Protein AF-A0A2V5TXE9-F1 (afdb_monomer_lite)

Foldseek 3Di:
DLLVCLLVLLVVLLVVLVVDLDLVVLLVSQLVSLVVSLVSLVVLLVVCVVPVWDADDVRLFIDGNQLSVQSNVLSVVSNVCSVVCSVVVVVCVVVVNDDSVRSSVCSNVSSVVSSVSNVCSRVVVSVLCVVVDPVSVVVVVVVVVVVVVVVVVVVVVQVLQLVQQPPDPPDDNVCSNPPVVSVVCVVVGDPVSD

Structure (mmCIF, N/CA/C/O backbone):
data_AF-A0A2V5TXE9-F1
#
_entry.id   AF-A0A2V5TXE9-F1
#
loop_
_atom_site.group_PDB
_atom_site.id
_atom_site.type_symbol
_atom_site.label_atom_id
_atom_site.label_alt_id
_atom_site.label_comp_id
_atom_site.label_asym_id
_atom_site.label_entity_id
_atom_site.label_seq_id
_atom_site.pdbx_PDB_ins_code
_atom_site.Cartn_x
_atom_site.Cartn_y
_atom_site.Cartn_z
_atom_site.occupancy
_atom_site.B_iso_or_equiv
_atom_site.auth_seq_id
_atom_site.auth_comp_id
_atom_site.auth_asym_id
_atom_site.auth_atom_id
_atom_site.pdbx_PDB_model_num
ATOM 1 N N . MET A 1 1 ? 6.451 -12.662 -16.859 1.00 67.69 1 MET A N 1
ATOM 2 C CA . MET A 1 1 ? 5.573 -13.420 -15.932 1.00 67.69 1 MET A CA 1
ATOM 3 C C . MET A 1 1 ? 5.648 -12.901 -14.500 1.00 67.69 1 MET A C 1
ATOM 5 O O . MET A 1 1 ? 4.602 -12.625 -13.939 1.00 67.69 1 MET A O 1
ATOM 9 N N . LEU A 1 2 ? 6.843 -12.658 -13.949 1.00 74.81 2 LEU A N 1
ATOM 10 C CA . LEU A 1 2 ? 7.051 -12.125 -12.588 1.00 74.81 2 LEU A CA 1
ATOM 11 C C . LEU A 1 2 ? 6.245 -10.860 -12.238 1.00 74.81 2 LEU A C 1
ATOM 13 O O . LEU A 1 2 ? 5.595 -10.823 -11.200 1.00 74.81 2 LEU A O 1
ATOM 17 N N . LEU A 1 3 ? 6.246 -9.853 -13.117 1.00 74.81 3 LEU A N 1
ATOM 18 C CA . LEU A 1 3 ? 5.513 -8.596 -12.892 1.00 74.81 3 LEU A CA 1
ATOM 19 C C . LEU A 1 3 ? 4.000 -8.809 -12.793 1.00 74.81 3 LEU A C 1
ATOM 21 O O . LEU A 1 3 ? 3.336 -8.232 -11.938 1.00 74.81 3 LEU A O 1
ATOM 25 N N . ILE A 1 4 ? 3.470 -9.703 -13.628 1.00 78.56 4 ILE A N 1
ATOM 26 C CA . ILE A 1 4 ? 2.053 -10.071 -13.614 1.00 78.56 4 ILE A CA 1
ATOM 27 C C . ILE A 1 4 ? 1.726 -10.806 -12.309 1.00 78.56 4 ILE A C 1
ATOM 29 O O . ILE A 1 4 ? 0.692 -10.541 -11.711 1.00 78.56 4 ILE A O 1
ATOM 33 N N . SER A 1 5 ? 2.619 -11.673 -11.821 1.00 79.06 5 SER A N 1
ATOM 34 C CA . SER A 1 5 ? 2.445 -12.362 -10.537 1.00 79.06 5 SER A CA 1
ATOM 35 C C . SER A 1 5 ? 2.437 -11.397 -9.347 1.00 79.06 5 SER A C 1
ATOM 37 O O . SER A 1 5 ? 1.592 -11.539 -8.469 1.00 79.06 5 SER A O 1
ATOM 39 N N . ILE A 1 6 ? 3.323 -10.394 -9.335 1.00 81.50 6 ILE A N 1
ATOM 40 C CA . ILE A 1 6 ? 3.369 -9.353 -8.291 1.00 81.50 6 ILE A CA 1
ATOM 41 C C . ILE A 1 6 ? 2.072 -8.538 -8.263 1.00 81.50 6 ILE A C 1
ATOM 43 O O . ILE A 1 6 ? 1.605 -8.178 -7.187 1.00 81.50 6 ILE A O 1
ATOM 47 N N . LEU A 1 7 ? 1.475 -8.280 -9.428 1.00 82.88 7 LEU A N 1
ATOM 48 C CA . LEU A 1 7 ? 0.230 -7.528 -9.539 1.00 82.88 7 LEU A CA 1
ATOM 49 C C . LEU A 1 7 ? -1.005 -8.388 -9.206 1.00 82.88 7 LEU A C 1
ATOM 51 O O . LEU A 1 7 ? -1.903 -7.960 -8.485 1.00 82.88 7 LEU A O 1
ATOM 55 N N . LEU A 1 8 ? -1.054 -9.626 -9.700 1.00 85.75 8 LEU A N 1
ATOM 56 C CA . LEU A 1 8 ? -2.184 -10.530 -9.481 1.00 85.75 8 LEU A CA 1
ATOM 57 C C . LEU A 1 8 ? -2.303 -10.977 -8.027 1.00 85.75 8 LEU A C 1
ATOM 59 O O . LEU A 1 8 ? -3.412 -11.224 -7.568 1.00 85.75 8 LEU A O 1
ATOM 63 N N . LEU A 1 9 ? -1.193 -11.084 -7.299 1.00 88.56 9 LEU A N 1
ATOM 64 C CA . LEU A 1 9 ? -1.191 -11.573 -5.925 1.00 88.56 9 LEU A CA 1
ATOM 65 C C . LEU A 1 9 ? -2.050 -10.716 -4.968 1.00 88.56 9 LEU A C 1
ATOM 67 O O . LEU A 1 9 ? -2.962 -11.275 -4.351 1.00 88.56 9 LEU A O 1
ATOM 71 N N . PRO A 1 10 ? -1.849 -9.390 -4.838 1.00 86.25 10 PRO A N 1
ATOM 72 C CA . PRO A 1 10 ? -2.688 -8.550 -3.984 1.00 86.25 10 PRO A CA 1
ATOM 73 C C . PRO A 1 10 ? -4.130 -8.437 -4.502 1.00 86.25 10 PRO A C 1
ATOM 75 O O . PRO A 1 10 ? -5.060 -8.417 -3.696 1.00 86.25 10 PRO A O 1
ATOM 78 N N . LEU A 1 11 ? -4.339 -8.459 -5.824 1.00 88.81 11 LEU A N 1
ATOM 79 C CA . LEU A 1 11 ? -5.678 -8.458 -6.423 1.00 88.81 11 LEU A CA 1
ATOM 80 C C . LEU A 1 11 ? -6.465 -9.723 -6.057 1.00 88.81 11 LEU A C 1
ATOM 82 O O . LEU A 1 11 ? -7.581 -9.643 -5.546 1.00 88.81 11 LEU A O 1
ATOM 86 N N . ALA A 1 12 ? -5.867 -10.895 -6.273 1.00 88.12 12 ALA A N 1
ATOM 87 C CA . ALA A 1 12 ? -6.464 -12.182 -5.943 1.00 88.12 12 ALA A CA 1
ATOM 88 C C . ALA A 1 12 ? -6.713 -12.298 -4.437 1.00 88.12 12 ALA A C 1
ATOM 90 O O . ALA A 1 12 ? -7.779 -12.742 -4.027 1.00 88.12 12 ALA A O 1
ATOM 91 N N . THR A 1 13 ? -5.774 -11.829 -3.612 1.00 86.00 13 THR A N 1
ATOM 92 C CA . THR A 1 13 ? -5.930 -11.799 -2.150 1.00 86.00 13 THR A CA 1
ATOM 93 C C . THR A 1 13 ? -7.132 -10.946 -1.742 1.00 86.00 13 THR A C 1
ATOM 95 O O . THR A 1 13 ? -7.962 -11.402 -0.960 1.00 86.00 13 THR A O 1
ATOM 98 N N . GLY A 1 14 ? -7.281 -9.744 -2.311 1.00 82.75 14 GLY A N 1
ATOM 99 C CA . GLY A 1 14 ? -8.434 -8.877 -2.058 1.00 82.75 14 GLY A CA 1
ATOM 100 C C . GLY A 1 14 ? -9.764 -9.524 -2.459 1.00 82.75 14 GLY A C 1
ATOM 101 O O . GLY A 1 14 ? -10.721 -9.488 -1.686 1.00 82.75 14 GLY A O 1
ATOM 102 N N . LEU A 1 15 ? -9.810 -10.184 -3.622 1.00 87.44 15 LEU A N 1
ATOM 103 C CA . LEU A 1 15 ? -11.006 -10.882 -4.112 1.00 87.44 15 LEU A CA 1
ATOM 104 C C . LEU A 1 15 ? -11.351 -12.117 -3.268 1.00 87.44 15 LEU A C 1
ATOM 106 O O . LEU A 1 15 ? -12.514 -12.325 -2.930 1.00 87.44 15 LEU A O 1
ATOM 110 N N . VAL A 1 16 ? -10.356 -12.910 -2.862 1.00 86.88 16 VAL A N 1
ATOM 111 C CA . VAL A 1 16 ? -10.557 -14.064 -1.971 1.00 86.88 16 VAL A CA 1
ATOM 112 C C . VAL A 1 16 ? -11.047 -13.605 -0.597 1.00 86.88 16 VAL A C 1
ATOM 114 O O . VAL A 1 16 ? -11.959 -14.212 -0.035 1.00 86.88 16 VAL A O 1
ATOM 117 N N . CYS A 1 17 ? -10.526 -12.492 -0.075 1.00 84.38 17 CYS A N 1
ATOM 118 C CA . CYS A 1 17 ? -11.007 -11.909 1.174 1.00 84.38 17 CYS A CA 1
ATOM 119 C C . CYS A 1 17 ? -12.493 -11.502 1.119 1.00 84.38 17 CYS A C 1
ATOM 121 O O . CYS A 1 17 ? -13.137 -11.509 2.166 1.00 84.38 17 CYS A O 1
ATOM 123 N N . LEU A 1 18 ? -13.075 -11.194 -0.052 1.00 83.38 18 LEU A N 1
ATOM 124 C CA . LEU A 1 18 ? -14.516 -10.895 -0.161 1.00 83.38 18 LEU A CA 1
ATOM 125 C C . LEU A 1 18 ? -15.384 -12.124 0.137 1.00 83.38 18 LEU A C 1
ATOM 127 O O . LEU A 1 18 ? -16.471 -11.988 0.700 1.00 83.38 18 LEU A O 1
ATOM 131 N N . LEU A 1 19 ? -14.894 -13.313 -0.221 1.00 82.56 19 LEU A N 1
ATOM 132 C CA . LEU A 1 19 ? -15.599 -14.588 -0.064 1.00 82.56 19 LEU A CA 1
ATOM 133 C C . LEU A 1 19 ? -15.436 -15.169 1.349 1.00 82.56 19 LEU A C 1
ATOM 135 O O . LEU A 1 19 ? -16.303 -15.894 1.837 1.00 82.56 19 LEU A O 1
ATOM 139 N N . VAL A 1 20 ? -14.334 -14.846 2.028 1.00 82.00 20 VAL A N 1
ATOM 140 C CA . VAL A 1 20 ? -14.001 -15.387 3.350 1.00 82.00 20 VAL A CA 1
ATOM 141 C C . VAL A 1 20 ? -14.574 -14.506 4.461 1.00 82.00 20 VAL A C 1
ATOM 143 O O . VAL A 1 20 ? -14.291 -13.316 4.547 1.00 82.00 20 VAL A O 1
ATOM 146 N N . ARG A 1 21 ? -15.354 -15.107 5.366 1.00 74.81 21 ARG A N 1
ATOM 147 C CA . ARG A 1 21 ? -16.001 -14.410 6.497 1.00 74.81 21 ARG A CA 1
ATOM 148 C C . ARG A 1 21 ? -15.254 -14.572 7.830 1.00 74.81 21 ARG A C 1
ATOM 150 O O . ARG A 1 21 ? -15.550 -13.871 8.797 1.00 74.81 21 ARG A O 1
ATOM 157 N N . SER A 1 22 ? -14.311 -15.512 7.913 1.00 78.62 22 SER A N 1
ATOM 158 C CA . SER A 1 22 ? -13.613 -15.872 9.151 1.00 78.62 22 SER A CA 1
ATOM 159 C C . SER A 1 22 ? -12.415 -14.959 9.433 1.00 78.62 22 SER A C 1
ATOM 161 O O . SER A 1 22 ? -11.444 -14.916 8.678 1.00 78.62 22 SER A O 1
ATOM 163 N N . ARG A 1 23 ? -12.442 -14.287 10.593 1.00 77.12 23 ARG A N 1
ATOM 164 C CA . ARG A 1 23 ? -11.363 -13.403 11.078 1.00 77.12 23 ARG A CA 1
ATOM 165 C C . ARG A 1 23 ? -9.955 -14.032 11.050 1.00 77.12 23 ARG A C 1
ATOM 167 O O . ARG A 1 23 ? -9.075 -13.423 10.451 1.00 77.12 23 ARG A O 1
ATOM 174 N N . PRO A 1 24 ? -9.707 -15.235 11.614 1.00 82.38 24 PRO A N 1
ATOM 175 C CA . PRO A 1 24 ? -8.351 -15.797 11.637 1.00 82.38 24 PRO A CA 1
ATOM 176 C C . PRO A 1 24 ? -7.847 -16.196 10.245 1.00 82.38 24 PRO A C 1
ATOM 178 O O . PRO A 1 24 ? -6.644 -16.196 9.995 1.00 82.38 24 PRO A O 1
ATOM 181 N N . THR A 1 25 ? -8.752 -16.538 9.325 1.00 84.25 25 THR A N 1
ATOM 182 C CA . THR A 1 25 ? -8.386 -16.872 7.946 1.00 84.25 25 THR A CA 1
ATOM 183 C C . THR A 1 25 ? -8.004 -15.614 7.173 1.00 84.25 25 THR A C 1
ATOM 185 O O . THR A 1 25 ? -7.003 -15.640 6.468 1.00 84.25 25 THR A O 1
ATOM 188 N N . LEU A 1 26 ? -8.734 -14.506 7.354 1.00 85.44 26 LEU A N 1
ATOM 189 C CA . LEU A 1 26 ? -8.424 -13.211 6.732 1.00 85.44 26 LEU A CA 1
ATOM 190 C C . LEU A 1 26 ? -7.045 -12.682 7.140 1.00 85.44 26 LEU A C 1
ATOM 192 O O . LEU A 1 26 ? -6.285 -12.232 6.283 1.00 85.44 26 LEU A O 1
ATOM 196 N N . GLU A 1 27 ? -6.712 -12.783 8.430 1.00 88.62 27 GLU A N 1
ATOM 197 C CA . GLU A 1 27 ? -5.401 -12.399 8.967 1.00 88.62 27 GLU A CA 1
ATOM 198 C C . GLU A 1 27 ? -4.272 -13.208 8.317 1.00 88.62 27 GLU A C 1
ATOM 200 O O . GLU A 1 27 ? -3.311 -12.641 7.799 1.00 88.62 27 GLU A O 1
ATOM 205 N N . ARG A 1 28 ? -4.405 -14.542 8.300 1.00 87.94 28 ARG A N 1
ATOM 206 C CA . ARG A 1 28 ? -3.402 -15.436 7.702 1.00 87.94 28 ARG A CA 1
ATOM 207 C C . ARG A 1 28 ? -3.258 -15.198 6.204 1.00 87.94 28 ARG A C 1
ATOM 209 O O . ARG A 1 28 ? -2.137 -15.153 5.715 1.00 87.94 28 ARG A O 1
ATOM 216 N N . LEU A 1 29 ? -4.371 -15.028 5.491 1.00 89.19 29 LEU A N 1
ATOM 217 C CA . LEU A 1 29 ? -4.373 -14.817 4.046 1.00 89.19 29 LEU A CA 1
ATOM 218 C C . LEU A 1 29 ? -3.650 -13.516 3.672 1.00 89.19 29 LEU A C 1
ATOM 220 O O . LEU A 1 29 ? -2.793 -13.530 2.795 1.00 89.19 29 LEU A O 1
ATOM 224 N N . ASN A 1 30 ? -3.925 -12.421 4.389 1.00 89.56 30 ASN A N 1
ATOM 225 C CA . ASN A 1 30 ? -3.242 -11.140 4.187 1.00 89.56 30 ASN A CA 1
ATOM 226 C C . ASN A 1 30 ? -1.744 -11.222 4.506 1.00 89.56 30 ASN A C 1
ATOM 228 O O . ASN A 1 30 ? -0.923 -10.778 3.708 1.00 89.56 30 ASN A O 1
ATOM 232 N N . LEU A 1 31 ? -1.373 -11.809 5.648 1.00 90.62 31 LEU A N 1
ATOM 233 C CA . LEU A 1 31 ? 0.035 -11.940 6.033 1.00 90.62 31 LEU A CA 1
ATOM 234 C C . LEU A 1 31 ? 0.825 -12.797 5.042 1.00 90.62 31 LEU A C 1
ATOM 236 O O . LEU A 1 31 ? 1.925 -12.414 4.648 1.00 90.62 31 LEU A O 1
ATOM 240 N N . LEU A 1 32 ? 0.259 -13.929 4.614 1.00 92.38 32 LEU A N 1
ATOM 241 C CA . LEU A 1 32 ? 0.878 -14.787 3.606 1.00 92.38 32 LEU A CA 1
ATOM 242 C C . LEU A 1 32 ? 1.017 -14.059 2.270 1.00 92.38 32 LEU A C 1
ATOM 244 O O . LEU A 1 32 ? 2.064 -14.160 1.636 1.00 92.38 32 LEU A O 1
ATOM 248 N N . ALA A 1 33 ? 0.005 -13.290 1.867 1.00 90.31 33 ALA A N 1
ATOM 249 C CA . ALA A 1 33 ? 0.062 -12.501 0.648 1.00 90.31 33 ALA A CA 1
ATOM 250 C C . ALA A 1 33 ? 1.157 -11.426 0.709 1.00 90.31 33 ALA A C 1
ATOM 252 O O . ALA A 1 33 ? 1.973 -11.337 -0.204 1.00 90.31 33 ALA A O 1
ATOM 253 N N . PHE A 1 34 ? 1.245 -10.644 1.786 1.00 92.25 34 PHE A N 1
ATOM 254 C CA . PHE A 1 34 ? 2.290 -9.622 1.901 1.00 92.25 34 PHE A CA 1
ATOM 255 C C . PHE A 1 34 ? 3.691 -10.225 2.031 1.00 92.25 34 PHE A C 1
ATOM 257 O O . PHE A 1 34 ? 4.629 -9.696 1.439 1.00 92.25 34 PHE A O 1
ATOM 264 N N . ALA A 1 35 ? 3.841 -11.361 2.717 1.00 93.00 35 ALA A N 1
ATOM 265 C CA . ALA A 1 35 ? 5.113 -12.077 2.780 1.00 93.00 35 ALA A CA 1
ATOM 266 C C . ALA A 1 35 ? 5.532 -12.605 1.399 1.00 93.00 35 ALA A C 1
ATOM 268 O O . ALA A 1 35 ? 6.664 -12.393 0.968 1.00 93.00 35 ALA A O 1
ATOM 269 N N . ALA A 1 36 ? 4.608 -13.233 0.665 1.00 91.38 36 ALA A N 1
ATOM 270 C CA . ALA A 1 36 ? 4.856 -13.686 -0.700 1.00 91.38 36 ALA A CA 1
ATOM 271 C C . ALA A 1 36 ? 5.163 -12.511 -1.644 1.00 91.38 36 ALA A C 1
ATOM 273 O O . ALA A 1 36 ? 6.087 -12.599 -2.448 1.00 91.38 36 ALA A O 1
ATOM 274 N N . GLY A 1 37 ? 4.450 -11.390 -1.509 1.00 89.75 37 GLY A N 1
ATOM 275 C CA . GLY A 1 37 ? 4.715 -10.154 -2.244 1.00 89.75 37 GLY A CA 1
ATOM 276 C C . GLY A 1 37 ? 6.119 -9.603 -1.983 1.00 89.75 37 GLY A C 1
ATOM 277 O O . GLY A 1 37 ? 6.822 -9.267 -2.932 1.00 89.75 37 GLY A O 1
ATOM 278 N N . ALA A 1 38 ? 6.567 -9.587 -0.724 1.00 90.69 38 ALA A N 1
ATOM 279 C CA . ALA A 1 38 ? 7.920 -9.169 -0.354 1.00 90.69 38 ALA A CA 1
ATOM 280 C C . ALA A 1 38 ? 9.003 -10.093 -0.938 1.00 90.69 38 ALA A C 1
ATOM 282 O O . ALA A 1 38 ? 10.010 -9.610 -1.456 1.00 90.69 38 ALA A O 1
ATOM 283 N N . LEU A 1 39 ? 8.782 -11.412 -0.933 1.00 91.88 39 LEU A N 1
ATOM 284 C CA . LEU A 1 39 ? 9.698 -12.372 -1.559 1.00 91.88 39 LEU A CA 1
ATOM 285 C C . LEU A 1 39 ? 9.770 -12.190 -3.080 1.00 91.88 39 LEU A C 1
ATOM 287 O O . LEU A 1 39 ? 10.861 -12.199 -3.652 1.00 91.88 39 LEU A O 1
ATOM 291 N N . LEU A 1 40 ? 8.626 -11.988 -3.741 1.00 89.44 40 LEU A N 1
ATOM 292 C CA . LEU A 1 40 ? 8.581 -11.716 -5.178 1.00 89.44 40 LEU A CA 1
ATOM 293 C C . LEU A 1 40 ? 9.263 -10.389 -5.527 1.00 89.44 40 LEU A C 1
ATOM 295 O O . LEU A 1 40 ? 9.977 -10.328 -6.526 1.00 89.44 40 LEU A O 1
ATOM 299 N N . ALA A 1 41 ? 9.091 -9.354 -4.702 1.00 87.75 41 ALA A N 1
ATOM 300 C CA . ALA A 1 41 ? 9.772 -8.074 -4.868 1.00 87.75 41 ALA A CA 1
ATOM 301 C C . ALA A 1 41 ? 11.296 -8.217 -4.712 1.00 87.75 41 ALA A C 1
ATOM 303 O O . ALA A 1 41 ? 12.048 -7.710 -5.543 1.00 87.75 41 ALA A O 1
ATOM 304 N N . GLY A 1 42 ? 11.761 -8.981 -3.717 1.00 86.81 42 GLY A N 1
ATOM 305 C CA . GLY A 1 42 ? 13.182 -9.306 -3.558 1.00 86.81 42 GLY A CA 1
ATOM 306 C C . GLY A 1 42 ? 13.742 -10.093 -4.747 1.00 86.81 42 GLY A C 1
ATOM 307 O O . GLY A 1 42 ? 14.826 -9.788 -5.246 1.00 86.81 42 GLY A O 1
ATOM 308 N N . HIS A 1 43 ? 12.980 -11.060 -5.266 1.00 87.44 43 HIS A N 1
ATOM 309 C CA . HIS A 1 43 ? 13.373 -11.816 -6.454 1.00 87.44 43 HIS A CA 1
ATOM 310 C C . HIS A 1 43 ? 13.419 -10.942 -7.717 1.00 87.44 43 HIS A C 1
ATOM 312 O O . HIS A 1 43 ? 14.328 -11.096 -8.533 1.00 87.44 43 HIS A O 1
ATOM 318 N N . LEU A 1 44 ? 12.482 -10.000 -7.869 1.00 84.94 44 LEU A N 1
ATOM 319 C CA . LEU A 1 44 ? 12.516 -9.006 -8.940 1.00 84.94 44 LEU A CA 1
ATOM 320 C C . LEU A 1 44 ? 13.780 -8.143 -8.843 1.00 84.94 44 LEU A C 1
ATOM 322 O O . LEU A 1 44 ? 14.481 -8.004 -9.841 1.00 84.94 44 LEU A O 1
ATOM 326 N N . GLY A 1 45 ? 14.110 -7.639 -7.650 1.00 83.38 45 GLY A N 1
ATOM 327 C CA . GLY A 1 45 ? 15.330 -6.861 -7.416 1.00 83.38 45 GLY A CA 1
ATOM 328 C C . GLY A 1 45 ? 16.599 -7.622 -7.803 1.00 83.38 45 GLY A C 1
ATOM 329 O O . GLY A 1 45 ? 17.420 -7.106 -8.558 1.00 83.38 45 GLY A O 1
ATOM 330 N N . ALA A 1 46 ? 16.720 -8.885 -7.384 1.00 83.88 46 ALA A N 1
ATOM 331 C CA . ALA A 1 46 ? 17.856 -9.732 -7.753 1.00 83.88 46 ALA A CA 1
ATOM 332 C C . ALA A 1 46 ? 17.974 -9.940 -9.275 1.00 83.88 46 ALA A C 1
ATOM 334 O O . ALA A 1 46 ? 19.078 -9.933 -9.818 1.00 83.88 46 ALA A O 1
ATOM 335 N N . ARG A 1 47 ? 16.847 -10.094 -9.985 1.00 81.75 47 ARG A N 1
ATOM 336 C CA . ARG A 1 47 ? 16.851 -10.240 -11.449 1.00 81.75 47 ARG A CA 1
ATOM 337 C C . ARG A 1 47 ? 17.199 -8.955 -12.184 1.00 81.75 47 ARG A C 1
ATOM 339 O O . ARG A 1 47 ? 17.898 -9.026 -13.187 1.00 81.75 47 ARG A O 1
ATOM 346 N N . VAL A 1 48 ? 16.729 -7.808 -11.705 1.00 81.50 48 VAL A N 1
ATOM 347 C CA . VAL A 1 48 ? 17.034 -6.511 -12.322 1.00 81.50 48 VAL A CA 1
ATOM 348 C C . VAL A 1 48 ? 18.524 -6.184 -12.199 1.00 81.50 48 VAL A C 1
ATOM 350 O O . VAL A 1 48 ? 19.114 -5.705 -13.160 1.00 81.50 48 VAL A O 1
ATOM 353 N N . ILE A 1 49 ? 19.161 -6.538 -11.077 1.00 78.50 49 ILE A N 1
ATOM 354 C CA . ILE A 1 49 ? 20.618 -6.396 -10.906 1.00 78.50 49 ILE A CA 1
ATOM 355 C C . ILE A 1 49 ? 21.392 -7.293 -11.889 1.00 78.50 49 ILE A C 1
ATOM 357 O O . ILE A 1 49 ? 22.449 -6.901 -12.371 1.00 78.50 49 ILE A O 1
ATOM 361 N N . ALA A 1 50 ? 20.879 -8.488 -12.194 1.00 77.94 50 ALA A N 1
ATOM 362 C CA . ALA A 1 50 ? 21.566 -9.460 -13.045 1.00 77.94 50 ALA A CA 1
ATOM 363 C C . ALA A 1 50 ? 21.336 -9.277 -14.559 1.00 77.94 50 ALA A C 1
ATOM 365 O O . ALA A 1 50 ? 22.178 -9.704 -15.342 1.00 77.94 50 ALA A O 1
ATOM 366 N N . ALA A 1 51 ? 20.199 -8.712 -14.983 1.00 64.19 51 ALA A N 1
ATOM 367 C CA . ALA A 1 51 ? 19.760 -8.717 -16.386 1.00 64.19 51 ALA A CA 1
ATOM 368 C C . ALA A 1 51 ? 19.441 -7.322 -16.967 1.00 64.19 51 ALA A C 1
ATOM 370 O O . ALA A 1 51 ? 18.816 -7.249 -18.022 1.00 64.19 51 ALA A O 1
ATOM 371 N N . GLU A 1 52 ? 19.847 -6.239 -16.289 1.00 59.97 52 GLU A N 1
ATOM 372 C CA . GLU A 1 52 ? 19.596 -4.809 -16.593 1.00 59.97 52 GLU A CA 1
ATOM 373 C C . GLU A 1 52 ? 18.119 -4.372 -16.633 1.00 59.97 52 GLU A C 1
ATOM 375 O O . GLU A 1 52 ? 17.786 -3.302 -16.124 1.00 59.97 52 GLU A O 1
ATOM 380 N N . SER A 1 53 ? 17.204 -5.173 -17.184 1.00 65.56 53 SER A N 1
ATOM 381 C CA . SER A 1 53 ? 15.772 -4.872 -17.219 1.00 65.56 53 SER A CA 1
ATOM 382 C C . SER A 1 53 ? 14.911 -6.127 -17.370 1.00 65.56 53 SER A C 1
ATOM 384 O O . SER A 1 53 ? 15.288 -7.109 -18.009 1.00 65.56 53 SER A O 1
ATOM 386 N N . VAL A 1 54 ? 13.720 -6.112 -16.764 1.00 66.94 54 VAL A N 1
ATOM 387 C CA . VAL A 1 54 ? 12.742 -7.201 -16.887 1.00 66.94 54 VAL A CA 1
ATOM 388 C C . VAL A 1 54 ? 11.483 -6.657 -17.545 1.00 66.94 54 VAL A C 1
ATOM 390 O O . VAL A 1 54 ? 10.778 -5.835 -16.964 1.00 66.94 54 VAL A O 1
ATOM 393 N N . SER A 1 55 ? 11.167 -7.153 -18.741 1.00 68.06 55 SER A N 1
ATOM 394 C CA . SER A 1 55 ? 9.942 -6.808 -19.462 1.00 68.06 55 SER A CA 1
ATOM 395 C C . SER A 1 55 ? 8.915 -7.951 -19.442 1.00 68.06 55 SER A C 1
ATOM 397 O O . SER A 1 55 ? 9.239 -9.141 -19.378 1.00 68.06 55 SER A O 1
ATOM 399 N N . ALA A 1 56 ? 7.631 -7.599 -19.455 1.00 63.53 56 ALA A N 1
ATOM 400 C CA . ALA A 1 56 ? 6.507 -8.515 -19.618 1.00 63.53 56 ALA A CA 1
ATOM 401 C C . ALA A 1 56 ? 5.464 -7.912 -20.580 1.00 63.53 56 ALA A C 1
ATOM 403 O O . ALA A 1 56 ? 5.449 -6.704 -20.803 1.00 63.53 56 ALA A O 1
ATOM 404 N N . LEU A 1 57 ? 4.595 -8.759 -21.160 1.00 58.78 57 LEU A N 1
ATOM 405 C CA . LEU A 1 57 ? 3.564 -8.356 -22.140 1.00 58.78 57 LEU A CA 1
ATOM 406 C C . LEU A 1 57 ? 4.142 -7.597 -23.352 1.00 58.78 57 LEU A C 1
ATOM 408 O O . LEU A 1 57 ? 3.694 -6.506 -23.683 1.00 58.78 57 LEU A O 1
ATOM 412 N N . GLY A 1 58 ? 5.182 -8.146 -23.989 1.00 58.72 58 GLY A N 1
ATOM 413 C CA . GLY A 1 58 ? 5.755 -7.562 -25.212 1.00 58.72 58 GLY A CA 1
ATOM 414 C C . GLY A 1 58 ? 6.387 -6.172 -25.043 1.00 58.72 58 GLY A C 1
ATOM 415 O O . GLY A 1 58 ? 6.578 -5.488 -26.039 1.00 58.72 58 GLY A O 1
ATOM 416 N N . GLY A 1 59 ? 6.691 -5.751 -23.807 1.00 61.28 59 GLY A N 1
ATOM 417 C CA . GLY A 1 59 ? 7.255 -4.430 -23.494 1.00 61.28 59 GLY A CA 1
ATOM 418 C C . GLY A 1 59 ? 6.289 -3.475 -22.785 1.00 61.28 59 GLY A C 1
ATOM 419 O O . GLY A 1 59 ? 6.713 -2.410 -22.356 1.00 61.28 59 GLY A O 1
ATOM 420 N N . PHE A 1 60 ? 5.017 -3.854 -22.603 1.00 60.31 60 PHE A N 1
ATOM 421 C CA . PHE A 1 60 ? 4.021 -2.997 -21.944 1.00 60.31 60 PHE A CA 1
ATOM 422 C C . PHE A 1 60 ? 4.228 -2.871 -20.426 1.00 60.31 60 PHE A C 1
ATOM 424 O O . PHE A 1 60 ? 3.909 -1.846 -19.834 1.00 60.31 60 PHE A O 1
ATOM 431 N N . LEU A 1 61 ? 4.759 -3.913 -19.780 1.00 64.31 61 LEU A N 1
ATOM 432 C CA . LEU A 1 61 ? 5.202 -3.846 -18.388 1.00 64.31 61 LEU A CA 1
ATOM 433 C C . LEU A 1 61 ? 6.723 -3.896 -18.369 1.00 64.31 61 LEU A C 1
ATOM 435 O O . LEU A 1 61 ? 7.310 -4.935 -18.674 1.00 64.31 61 LEU A O 1
ATOM 439 N N . TYR A 1 62 ? 7.342 -2.782 -18.001 1.00 68.88 62 TYR A N 1
ATOM 440 C CA . TYR A 1 62 ? 8.787 -2.640 -17.906 1.00 68.88 62 TYR A CA 1
ATOM 441 C C . TYR A 1 62 ? 9.182 -2.403 -16.450 1.00 68.88 62 TYR A C 1
ATOM 443 O O . TYR A 1 62 ? 8.574 -1.578 -15.771 1.00 68.88 62 TYR A O 1
ATOM 451 N N . ALA A 1 63 ? 10.167 -3.156 -15.966 1.00 68.56 63 ALA A N 1
ATOM 452 C CA . ALA A 1 63 ? 10.746 -2.964 -14.648 1.00 68.56 63 ALA A CA 1
ATOM 453 C C . ALA A 1 63 ? 12.258 -2.774 -14.763 1.00 68.56 63 ALA A C 1
ATOM 455 O O . ALA A 1 63 ? 12.993 -3.684 -15.157 1.00 68.56 63 ALA A O 1
ATOM 456 N N . ASP A 1 64 ? 12.684 -1.577 -14.384 1.00 74.69 64 ASP A N 1
ATOM 457 C CA . ASP A 1 64 ? 14.063 -1.140 -14.225 1.00 74.69 64 ASP A CA 1
ATOM 458 C C . ASP A 1 64 ? 14.468 -1.114 -12.739 1.00 74.69 64 ASP A C 1
ATOM 460 O O . ASP A 1 64 ? 13.697 -1.488 -11.846 1.00 74.69 64 ASP A O 1
ATOM 464 N N . ALA A 1 65 ? 15.695 -0.665 -12.456 1.00 75.94 65 ALA A N 1
ATOM 465 C CA . ALA A 1 65 ? 16.215 -0.559 -11.092 1.00 75.94 65 ALA A CA 1
ATOM 466 C C . ALA A 1 65 ? 15.334 0.327 -10.192 1.00 75.94 65 ALA A C 1
ATOM 468 O O . ALA A 1 65 ? 15.118 -0.002 -9.023 1.00 75.94 65 ALA A O 1
ATOM 469 N N . LEU A 1 66 ? 14.774 1.410 -10.743 1.00 75.69 66 LEU A N 1
ATOM 470 C CA . LEU A 1 66 ? 13.884 2.309 -10.015 1.00 75.69 66 LEU A CA 1
ATOM 471 C C . LEU A 1 66 ? 12.559 1.619 -9.664 1.00 75.69 66 LEU A C 1
ATOM 473 O O . LEU A 1 66 ? 12.128 1.660 -8.512 1.00 75.69 66 LEU A O 1
ATOM 477 N N . SER A 1 67 ? 11.943 0.925 -10.622 1.00 77.62 67 SER A N 1
ATOM 478 C CA . SER A 1 67 ? 10.720 0.144 -10.400 1.00 77.62 67 SER A CA 1
ATOM 479 C C . SER A 1 67 ? 10.917 -0.924 -9.337 1.00 77.62 67 SER A C 1
ATOM 481 O O . SER A 1 67 ? 10.078 -1.078 -8.452 1.00 77.62 67 SER A O 1
ATOM 483 N N . ALA A 1 68 ? 12.029 -1.660 -9.407 1.00 82.75 68 ALA A N 1
ATOM 484 C CA . ALA A 1 68 ? 12.347 -2.698 -8.435 1.00 82.75 68 ALA A CA 1
ATOM 485 C C . ALA A 1 68 ? 12.491 -2.119 -7.020 1.00 82.75 68 ALA A C 1
ATOM 487 O O . ALA A 1 68 ? 11.990 -2.715 -6.065 1.00 82.75 68 ALA A O 1
ATOM 488 N N . LEU A 1 69 ? 13.105 -0.938 -6.893 1.00 83.81 69 LEU A N 1
ATOM 489 C CA . LEU A 1 69 ? 13.224 -0.231 -5.621 1.00 83.81 69 LEU A CA 1
ATOM 490 C C . LEU A 1 69 ? 11.853 0.184 -5.078 1.00 83.81 69 LEU A C 1
ATOM 492 O O . LEU A 1 69 ? 11.545 -0.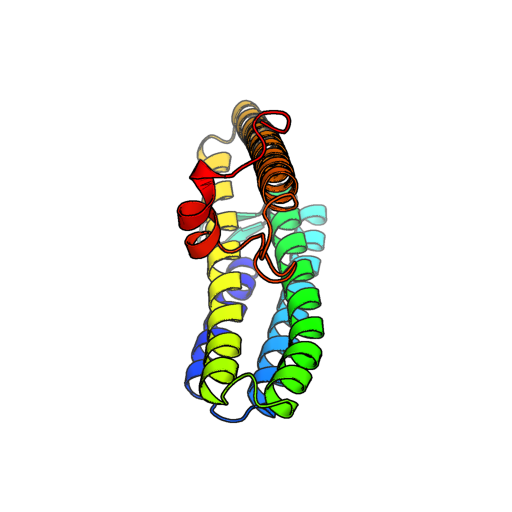115 -3.925 1.00 83.81 69 LEU A O 1
ATOM 496 N N . VAL A 1 70 ? 11.009 0.827 -5.892 1.00 84.88 70 VAL A N 1
ATOM 497 C CA . VAL A 1 70 ? 9.688 1.291 -5.436 1.00 84.88 70 VAL A CA 1
ATOM 498 C C . VAL A 1 70 ? 8.783 0.107 -5.083 1.00 84.88 70 VAL A C 1
ATOM 500 O O . VAL A 1 70 ? 8.189 0.105 -4.010 1.00 84.88 70 VAL A O 1
ATOM 503 N N . VAL A 1 71 ? 8.745 -0.946 -5.909 1.00 88.00 71 VAL A N 1
ATOM 504 C CA . VAL A 1 71 ? 8.004 -2.189 -5.617 1.00 88.00 71 VAL A CA 1
ATOM 505 C C . VAL A 1 71 ? 8.514 -2.848 -4.332 1.00 88.00 71 VAL A C 1
ATOM 507 O O . VAL A 1 71 ? 7.709 -3.299 -3.516 1.00 88.00 71 VAL A O 1
ATOM 510 N N . GLY A 1 72 ? 9.833 -2.873 -4.120 1.00 89.00 72 GLY A N 1
ATOM 511 C CA . GLY A 1 72 ? 10.453 -3.381 -2.896 1.00 89.00 72 GLY A CA 1
ATOM 512 C C . GLY A 1 72 ? 10.027 -2.606 -1.651 1.00 89.00 72 GLY A C 1
ATOM 513 O O . GLY A 1 72 ? 9.609 -3.213 -0.665 1.00 89.00 72 GLY A O 1
ATOM 514 N N . LEU A 1 73 ? 10.061 -1.272 -1.709 1.00 89.94 73 LEU A N 1
ATOM 515 C CA . LEU A 1 73 ? 9.607 -0.411 -0.616 1.00 89.94 73 LEU A CA 1
ATOM 516 C C . LEU A 1 73 ? 8.113 -0.597 -0.331 1.00 89.94 73 LEU A C 1
ATOM 518 O O . LEU A 1 73 ? 7.733 -0.779 0.825 1.00 89.94 73 LEU A O 1
ATOM 522 N N . THR A 1 74 ? 7.264 -0.615 -1.362 1.00 90.62 74 THR A N 1
ATOM 523 C CA . THR A 1 74 ? 5.821 -0.844 -1.201 1.00 90.62 74 THR A CA 1
ATOM 524 C C . THR A 1 74 ? 5.541 -2.210 -0.573 1.00 90.62 74 THR A C 1
ATOM 526 O O . THR A 1 74 ? 4.728 -2.299 0.347 1.00 90.62 74 THR A O 1
ATOM 529 N N . ALA A 1 75 ? 6.233 -3.269 -1.006 1.00 91.75 75 ALA A N 1
ATOM 530 C CA . ALA A 1 75 ? 6.065 -4.609 -0.448 1.00 91.75 75 ALA A CA 1
ATOM 531 C C . ALA A 1 75 ? 6.537 -4.701 1.014 1.00 91.75 75 ALA A C 1
ATOM 533 O O . ALA A 1 75 ? 5.864 -5.321 1.839 1.00 91.75 75 ALA A O 1
ATOM 534 N N . LEU A 1 76 ? 7.651 -4.043 1.357 1.00 93.38 76 LEU A N 1
ATOM 535 C CA . LEU A 1 76 ? 8.152 -3.965 2.729 1.00 93.38 76 LEU A CA 1
ATOM 536 C C . LEU A 1 76 ? 7.156 -3.246 3.648 1.00 93.38 76 LEU A C 1
ATOM 538 O O . LEU A 1 76 ? 6.799 -3.768 4.704 1.00 93.38 76 LEU A O 1
ATOM 542 N N . VAL A 1 77 ? 6.678 -2.070 3.236 1.00 93.56 77 VAL A N 1
ATOM 543 C CA . VAL A 1 77 ? 5.702 -1.287 4.008 1.00 93.56 77 VAL A CA 1
ATOM 544 C C . VAL A 1 77 ? 4.396 -2.064 4.173 1.00 93.56 77 VAL A C 1
ATOM 546 O O . VAL A 1 77 ? 3.858 -2.111 5.279 1.00 93.56 77 VAL A O 1
ATOM 549 N N . ALA A 1 78 ? 3.915 -2.731 3.119 1.00 92.12 78 ALA A N 1
ATOM 550 C CA . ALA A 1 78 ? 2.725 -3.576 3.187 1.00 92.12 78 ALA A CA 1
ATOM 551 C C . ALA A 1 78 ? 2.893 -4.738 4.180 1.00 92.12 78 ALA A C 1
ATOM 553 O O . ALA A 1 78 ? 1.984 -5.008 4.964 1.00 92.12 78 ALA A O 1
ATOM 554 N N . LEU A 1 79 ? 4.062 -5.389 4.207 1.00 93.31 79 LEU A N 1
ATOM 555 C CA . LEU A 1 79 ? 4.358 -6.469 5.150 1.00 93.31 79 LEU A CA 1
ATOM 556 C C . LEU A 1 79 ? 4.382 -5.976 6.600 1.00 93.31 79 LEU A C 1
ATOM 558 O O . LEU A 1 79 ? 3.714 -6.557 7.456 1.00 93.31 79 LEU A O 1
ATOM 562 N N . VAL A 1 80 ? 5.109 -4.890 6.877 1.00 93.75 80 VAL A N 1
ATOM 563 C CA . VAL A 1 80 ? 5.194 -4.306 8.226 1.00 93.75 80 VAL A CA 1
ATOM 564 C C . VAL A 1 80 ? 3.817 -3.835 8.698 1.00 93.75 80 VAL A C 1
ATOM 566 O O . VAL A 1 80 ? 3.407 -4.142 9.820 1.00 93.75 80 VAL A O 1
ATOM 569 N N . SER A 1 81 ? 3.070 -3.152 7.826 1.00 90.94 81 SER A N 1
ATOM 570 C CA . SER A 1 81 ? 1.698 -2.716 8.098 1.00 90.94 81 SER A CA 1
ATOM 571 C C . SER A 1 81 ? 0.775 -3.907 8.371 1.00 90.94 81 SER A C 1
ATOM 573 O O . SER A 1 81 ? 0.034 -3.899 9.353 1.00 90.94 81 SER A O 1
ATOM 575 N N . GLY A 1 82 ? 0.884 -4.976 7.576 1.00 89.38 82 GLY A N 1
ATOM 576 C CA . GLY A 1 82 ? 0.148 -6.221 7.771 1.00 89.38 82 GLY A CA 1
ATOM 577 C C . GLY A 1 82 ? 0.405 -6.846 9.141 1.00 89.38 82 GLY A C 1
ATOM 578 O O . GLY A 1 82 ? -0.548 -7.119 9.869 1.00 89.38 82 GLY A O 1
ATOM 579 N N . ILE A 1 83 ? 1.673 -7.002 9.536 1.00 92.06 83 ILE A N 1
ATOM 580 C CA . ILE A 1 83 ? 2.064 -7.559 10.845 1.00 92.06 83 ILE A CA 1
ATOM 581 C C . ILE A 1 83 ? 1.488 -6.720 11.990 1.00 92.06 83 ILE A C 1
ATOM 583 O O . ILE A 1 83 ? 0.890 -7.261 12.923 1.00 92.06 83 ILE A O 1
ATOM 587 N N . TYR A 1 84 ? 1.624 -5.396 11.906 1.00 91.56 84 TYR A N 1
ATOM 588 C CA . TYR A 1 84 ? 1.122 -4.489 12.934 1.00 91.56 84 TYR A CA 1
ATOM 589 C C . TYR A 1 84 ? -0.413 -4.501 13.031 1.00 91.56 84 TYR A C 1
ATOM 591 O O . TYR A 1 84 ? -0.973 -4.545 14.132 1.00 91.56 84 TYR A O 1
ATOM 599 N N . SER A 1 85 ? -1.102 -4.518 11.884 1.00 89.00 85 SER A N 1
ATOM 600 C CA . SER A 1 85 ? -2.565 -4.447 11.804 1.00 89.00 85 SER A CA 1
ATOM 601 C C . SER A 1 85 ? -3.266 -5.584 12.548 1.00 89.00 85 SER A C 1
ATOM 603 O O . SER A 1 85 ? -4.294 -5.352 13.184 1.00 89.00 85 SER A O 1
ATOM 605 N N . VAL A 1 86 ? -2.680 -6.788 12.561 1.00 88.25 86 VAL A N 1
ATOM 606 C CA . VAL A 1 86 ? -3.241 -7.953 13.262 1.00 88.25 86 VAL A CA 1
ATOM 607 C C . VAL A 1 86 ? -3.319 -7.708 14.767 1.00 88.25 86 VAL A C 1
ATOM 609 O O . VAL A 1 86 ? -4.364 -7.926 15.380 1.00 88.25 86 VAL A O 1
ATOM 612 N N . GLY A 1 87 ? -2.235 -7.222 15.376 1.00 86.50 87 GLY A N 1
ATOM 613 C CA . GLY A 1 87 ? -2.206 -6.924 16.810 1.00 86.50 87 GLY A CA 1
ATOM 614 C C . GLY A 1 87 ? -3.112 -5.750 17.180 1.00 86.50 87 GLY A C 1
ATOM 615 O O . GLY A 1 87 ? -3.821 -5.801 18.187 1.00 86.50 87 GLY A O 1
ATOM 616 N N . TYR A 1 88 ? -3.120 -4.715 16.341 1.00 88.88 88 TYR A N 1
ATOM 617 C CA . TYR A 1 88 ? -3.928 -3.517 16.544 1.00 88.88 88 TYR A CA 1
ATOM 618 C C . TYR A 1 88 ? -5.436 -3.818 16.482 1.00 88.88 88 TYR A C 1
ATOM 620 O O . TYR A 1 88 ? -6.165 -3.545 17.436 1.00 88.88 88 TYR A O 1
ATOM 628 N N . LEU A 1 89 ? -5.899 -4.480 15.416 1.00 87.00 89 LEU A N 1
ATOM 629 C CA . LEU A 1 89 ? -7.320 -4.785 15.213 1.00 87.00 89 LEU A CA 1
ATOM 630 C C . LEU A 1 89 ? -7.861 -5.790 16.229 1.00 87.00 89 LEU A C 1
ATOM 632 O O . LEU A 1 89 ? -9.023 -5.698 16.618 1.00 87.00 89 LEU A O 1
ATOM 636 N N . ARG A 1 90 ? -7.042 -6.740 16.694 1.00 85.44 90 ARG A N 1
ATOM 637 C CA . ARG A 1 90 ? -7.452 -7.657 17.768 1.00 85.44 90 ARG A CA 1
ATOM 638 C C . ARG A 1 90 ? -7.701 -6.917 19.078 1.00 85.44 90 ARG A C 1
ATOM 640 O O . ARG A 1 90 ? -8.677 -7.225 19.760 1.00 85.44 90 ARG A O 1
ATOM 647 N N . ARG A 1 91 ? -6.858 -5.933 19.408 1.00 88.06 91 ARG A N 1
ATOM 648 C CA . ARG A 1 91 ? -7.013 -5.108 20.613 1.00 88.06 91 ARG A CA 1
ATOM 649 C C . ARG A 1 91 ? -8.288 -4.268 20.548 1.00 88.06 91 ARG A C 1
ATOM 651 O O . ARG A 1 91 ? -9.083 -4.306 21.483 1.00 88.06 91 ARG A O 1
ATOM 658 N N . ASP A 1 92 ? -8.525 -3.595 19.427 1.00 85.44 92 ASP A N 1
ATOM 659 C CA . ASP A 1 92 ? -9.701 -2.733 19.257 1.00 85.44 92 ASP A CA 1
ATOM 660 C C . ASP A 1 92 ? -11.011 -3.521 19.136 1.00 85.44 92 ASP A C 1
ATOM 662 O O . ASP A 1 92 ? -12.047 -3.089 19.649 1.00 85.44 92 ASP A O 1
ATOM 666 N N . ALA A 1 93 ? -10.978 -4.702 18.510 1.00 85.06 93 ALA A N 1
ATOM 667 C CA . ALA A 1 93 ? -12.133 -5.593 18.458 1.00 85.06 93 ALA A CA 1
ATOM 668 C C . ALA A 1 93 ? -12.449 -6.198 19.835 1.00 85.06 93 ALA A C 1
ATOM 670 O O . ALA A 1 93 ? -13.622 -6.362 20.165 1.00 85.06 93 ALA A O 1
ATOM 671 N N . GLY A 1 94 ? -11.426 -6.509 20.641 1.00 84.81 94 GLY A N 1
ATOM 672 C CA . GLY A 1 94 ? -11.589 -6.965 22.025 1.00 84.81 94 GLY A CA 1
ATOM 673 C C . GLY A 1 94 ? -12.136 -5.876 22.953 1.00 84.81 94 GLY A C 1
ATOM 674 O O . GLY A 1 94 ? -12.932 -6.168 23.836 1.00 84.81 94 GLY A O 1
ATOM 675 N N . ALA A 1 95 ? -11.777 -4.614 22.703 1.00 86.88 95 ALA A N 1
ATOM 676 C CA . ALA A 1 95 ? -12.297 -3.449 23.420 1.00 86.88 95 ALA A CA 1
ATOM 677 C C . ALA A 1 95 ? -13.700 -2.999 22.956 1.00 86.88 95 ALA A C 1
ATOM 679 O O . ALA A 1 95 ? -14.208 -1.994 23.447 1.00 86.88 95 ALA A O 1
ATOM 680 N N . GLY A 1 96 ? -14.315 -3.688 21.985 1.00 83.94 96 GLY A N 1
ATOM 681 C CA . GLY A 1 96 ? -15.645 -3.357 21.460 1.00 83.94 96 GLY A CA 1
ATOM 682 C C . GLY A 1 96 ? -15.717 -2.058 20.647 1.00 83.94 96 GLY A C 1
ATOM 683 O O . GLY A 1 96 ? -16.812 -1.606 20.323 1.00 83.94 96 GLY A O 1
ATOM 684 N N . ARG A 1 97 ? -14.573 -1.456 20.294 1.00 82.44 97 ARG A N 1
ATOM 685 C CA . ARG A 1 97 ? -14.504 -0.189 19.540 1.00 82.44 97 ARG A CA 1
ATOM 686 C C . ARG A 1 97 ? -14.827 -0.365 18.057 1.00 82.44 97 ARG A C 1
ATOM 688 O O . ARG A 1 97 ? -15.277 0.577 17.412 1.00 82.44 97 ARG A O 1
ATOM 695 N N . ILE A 1 98 ? -14.593 -1.566 17.522 1.00 85.62 98 ILE A N 1
ATOM 696 C CA . ILE A 1 98 ? -14.805 -1.898 16.109 1.00 85.62 98 ILE A CA 1
ATOM 697 C C . ILE A 1 98 ? -15.638 -3.171 15.940 1.00 85.62 98 ILE A C 1
ATOM 699 O O . ILE A 1 98 ? -15.519 -4.144 16.685 1.00 85.62 98 ILE A O 1
ATOM 703 N N . THR A 1 99 ? -16.480 -3.176 14.910 1.00 86.62 99 THR A N 1
ATOM 704 C CA . THR A 1 99 ? -17.367 -4.298 14.574 1.00 86.62 99 THR A CA 1
ATOM 705 C C . THR A 1 99 ? -16.673 -5.343 13.696 1.00 86.62 99 THR A C 1
ATOM 707 O O . THR A 1 99 ? -15.705 -5.062 12.988 1.00 86.62 99 THR A O 1
ATOM 710 N N . ALA A 1 100 ? -17.214 -6.568 13.669 1.00 83.00 100 ALA A N 1
ATOM 711 C CA . ALA A 1 100 ? -16.723 -7.644 12.798 1.00 83.00 100 ALA A CA 1
ATOM 712 C C . ALA A 1 100 ? -16.683 -7.238 11.315 1.00 83.00 100 ALA A C 1
ATOM 714 O O . ALA A 1 100 ? -15.752 -7.588 10.593 1.00 83.00 100 ALA A O 1
ATOM 715 N N . THR A 1 101 ? -17.687 -6.476 10.882 1.00 84.62 101 THR A N 1
ATOM 716 C CA . THR A 1 101 ? -17.827 -5.992 9.509 1.00 84.62 101 THR A CA 1
ATOM 717 C C . THR A 1 101 ? -16.749 -4.972 9.155 1.00 84.62 101 THR A C 1
ATOM 719 O O . THR A 1 101 ? -16.230 -5.003 8.045 1.00 84.62 101 THR A O 1
ATOM 722 N N . GLN A 1 102 ? -16.379 -4.087 10.087 1.00 85.00 102 GLN A N 1
ATOM 723 C CA . GLN A 1 102 ? -15.292 -3.124 9.877 1.00 85.00 102 GLN A CA 1
ATOM 724 C C . GLN A 1 102 ? -13.939 -3.831 9.734 1.00 85.00 102 GLN A C 1
ATOM 726 O O . GLN A 1 102 ? -13.181 -3.508 8.824 1.00 85.00 102 GLN A O 1
ATOM 731 N N . VAL A 1 103 ? -13.678 -4.849 10.562 1.00 85.69 103 VAL A N 1
ATOM 732 C CA . VAL A 1 103 ? -12.468 -5.681 10.455 1.00 85.69 103 VAL A CA 1
ATOM 733 C C . VAL A 1 103 ? -12.422 -6.417 9.113 1.00 85.69 103 VAL A C 1
ATOM 735 O O . VAL A 1 103 ? -11.386 -6.434 8.454 1.00 85.69 103 VAL A O 1
ATOM 738 N N . HIS A 1 104 ? -13.548 -6.992 8.675 1.00 86.69 104 HIS A N 1
ATOM 739 C CA . HIS A 1 104 ? -13.631 -7.658 7.373 1.00 86.69 104 HIS A CA 1
ATOM 740 C C . HIS A 1 104 ? -13.332 -6.689 6.228 1.00 86.69 104 HIS A C 1
ATOM 742 O O . HIS A 1 104 ? -12.454 -6.977 5.421 1.00 86.69 104 HIS A O 1
ATOM 748 N N . ARG A 1 105 ? -13.980 -5.513 6.224 1.00 87.00 105 ARG A N 1
ATOM 749 C CA . ARG A 1 105 ? -13.751 -4.458 5.224 1.00 87.00 105 ARG A CA 1
ATOM 750 C C . ARG A 1 105 ? -12.284 -4.052 5.150 1.00 87.00 105 ARG A C 1
ATOM 752 O O . ARG A 1 105 ? -11.755 -3.968 4.045 1.00 87.00 105 ARG A O 1
ATOM 759 N N . TYR A 1 106 ? -11.629 -3.859 6.294 1.00 89.25 106 TYR A N 1
ATOM 760 C CA . TYR A 1 106 ? -10.201 -3.551 6.346 1.00 89.25 106 TYR A CA 1
ATOM 761 C C . TYR A 1 106 ? -9.370 -4.623 5.623 1.00 89.25 106 TYR A C 1
ATOM 763 O O . TYR A 1 106 ? -8.678 -4.310 4.660 1.00 89.25 106 TYR A O 1
ATOM 771 N N . TYR A 1 107 ? -9.510 -5.899 5.997 1.00 87.75 107 TYR A N 1
ATOM 772 C CA . TYR A 1 107 ? -8.721 -6.991 5.406 1.00 87.75 107 TYR A CA 1
ATOM 773 C C . TYR A 1 107 ? -9.018 -7.275 3.924 1.00 87.75 107 TYR A C 1
ATOM 775 O O . TYR A 1 107 ? -8.198 -7.905 3.256 1.00 87.75 107 TYR A O 1
ATOM 783 N N . THR A 1 108 ? -10.160 -6.828 3.394 1.00 88.25 108 THR A N 1
ATOM 784 C CA . THR A 1 108 ? -10.430 -6.810 1.944 1.00 88.25 108 THR A CA 1
ATOM 785 C C . THR A 1 108 ? -9.811 -5.613 1.235 1.00 88.25 108 THR A C 1
ATOM 787 O O . THR A 1 108 ? -9.279 -5.764 0.139 1.00 88.25 108 THR A O 1
ATOM 790 N N . LEU A 1 109 ? -9.887 -4.422 1.832 1.00 88.56 109 LEU A N 1
ATOM 791 C CA . LEU A 1 109 ? -9.448 -3.187 1.186 1.00 88.56 109 LEU A CA 1
ATOM 792 C C . LEU A 1 109 ? -7.924 -3.051 1.177 1.00 88.56 109 LEU A C 1
ATOM 794 O O . LEU A 1 109 ? -7.385 -2.523 0.209 1.00 88.56 109 LEU A O 1
ATOM 798 N N . THR A 1 110 ? -7.220 -3.558 2.192 1.00 91.06 110 THR A N 1
ATOM 799 C CA . THR A 1 110 ? -5.758 -3.421 2.286 1.00 91.06 110 THR A CA 1
ATOM 800 C C . THR A 1 110 ? -5.021 -4.070 1.101 1.00 91.06 110 THR A C 1
ATOM 802 O O . THR A 1 110 ? -4.213 -3.381 0.477 1.00 91.06 110 THR A O 1
ATOM 805 N N . PRO A 1 111 ? -5.304 -5.324 0.687 1.00 89.31 111 PRO A N 1
ATOM 806 C CA . PRO A 1 111 ? -4.695 -5.897 -0.518 1.00 89.31 111 PRO A CA 1
ATOM 807 C C . PRO A 1 111 ? -5.054 -5.142 -1.801 1.00 89.31 111 PRO A C 1
ATOM 809 O O . PRO A 1 111 ? -4.193 -4.930 -2.647 1.00 89.31 111 PRO A O 1
ATOM 812 N N . LEU A 1 112 ? -6.305 -4.693 -1.938 1.00 90.56 112 LEU A N 1
ATOM 813 C CA . LEU A 1 112 ? -6.761 -3.899 -3.086 1.00 90.56 112 LEU A CA 1
ATOM 814 C C . LEU A 1 112 ? -6.026 -2.554 -3.183 1.00 90.56 112 LEU A C 1
ATOM 816 O O . LEU A 1 112 ? -5.661 -2.120 -4.274 1.00 90.56 112 LEU A O 1
ATOM 820 N N . PHE A 1 113 ? -5.756 -1.921 -2.044 1.00 90.81 113 PHE A N 1
ATOM 821 C CA . PHE A 1 113 ? -4.960 -0.703 -1.970 1.00 90.81 113 PHE A CA 1
ATOM 822 C C . PHE A 1 113 ? -3.503 -0.947 -2.386 1.00 90.81 113 PHE A C 1
ATOM 824 O O . PHE A 1 1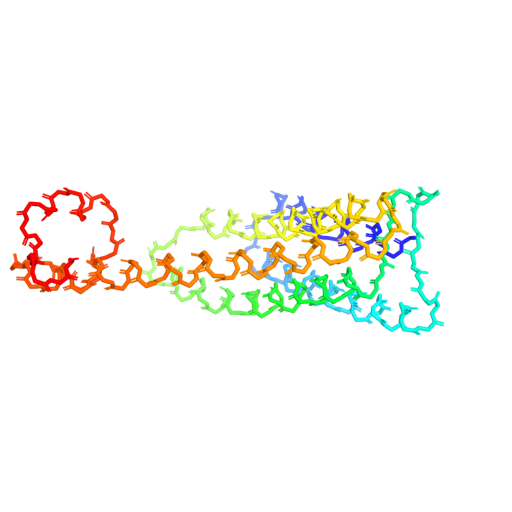13 ? -2.961 -0.197 -3.197 1.00 90.81 113 PHE A O 1
ATOM 831 N N . VAL A 1 114 ? -2.887 -2.033 -1.904 1.00 90.81 114 VAL A N 1
ATOM 832 C CA . VAL A 1 114 ? -1.525 -2.424 -2.309 1.00 90.81 114 VAL A CA 1
ATOM 833 C C . VAL A 1 114 ? -1.460 -2.736 -3.808 1.00 90.81 114 VAL A C 1
ATOM 835 O O . VAL A 1 114 ? -0.517 -2.318 -4.476 1.00 90.81 114 VAL A O 1
ATOM 838 N N . PHE A 1 115 ? -2.477 -3.402 -4.362 1.00 91.19 115 PHE A N 1
ATOM 839 C CA . PHE A 1 115 ? -2.604 -3.613 -5.806 1.00 91.19 115 PHE A CA 1
ATOM 840 C C . PHE A 1 115 ? -2.617 -2.289 -6.576 1.00 91.19 115 PHE A C 1
ATOM 842 O O . PHE A 1 115 ? -1.857 -2.134 -7.530 1.00 91.19 115 PHE A O 1
ATOM 849 N N . ALA A 1 116 ? -3.442 -1.328 -6.151 1.00 88.94 116 ALA A N 1
ATOM 850 C CA . ALA A 1 116 ? -3.529 -0.025 -6.800 1.00 88.94 116 ALA A CA 1
ATOM 851 C C . ALA A 1 116 ? -2.194 0.733 -6.744 1.00 88.94 116 ALA A C 1
ATOM 853 O O . ALA A 1 116 ? -1.779 1.301 -7.752 1.00 88.94 116 ALA A O 1
ATOM 854 N N . MET A 1 117 ? -1.487 0.690 -5.607 1.00 88.81 117 MET A N 1
ATOM 855 C CA . MET A 1 117 ? -0.151 1.283 -5.491 1.00 88.81 117 MET A CA 1
ATOM 856 C C . MET A 1 117 ? 0.831 0.673 -6.489 1.00 88.81 117 MET A C 1
ATOM 858 O O . MET A 1 117 ? 1.460 1.408 -7.244 1.00 88.81 117 MET A O 1
ATOM 862 N N . LEU A 1 118 ? 0.922 -0.659 -6.545 1.00 86.44 118 LEU A N 1
ATOM 863 C CA . LEU A 1 118 ? 1.825 -1.342 -7.472 1.00 86.44 118 LEU A CA 1
ATOM 864 C C . LEU A 1 118 ? 1.468 -1.046 -8.934 1.00 86.44 118 LEU A C 1
ATOM 866 O O . LEU A 1 118 ? 2.363 -0.808 -9.744 1.00 86.44 118 LEU A O 1
ATOM 870 N N . LEU A 1 119 ? 0.174 -1.008 -9.266 1.00 85.19 119 LEU A N 1
ATOM 871 C CA . LEU A 1 119 ? -0.305 -0.658 -10.601 1.00 85.19 119 LEU A CA 1
ATOM 872 C C . LEU A 1 119 ? 0.124 0.758 -10.998 1.00 85.19 119 LEU A C 1
ATOM 874 O O . LEU A 1 119 ? 0.636 0.951 -12.098 1.00 85.19 119 LEU A O 1
ATOM 878 N N . VAL A 1 120 ? -0.046 1.733 -10.099 1.00 83.88 120 VAL A N 1
ATOM 879 C CA . VAL A 1 120 ? 0.379 3.119 -10.328 1.00 83.88 120 VAL A CA 1
ATOM 880 C C . VAL A 1 120 ? 1.892 3.202 -10.481 1.00 83.88 120 VAL A C 1
ATOM 882 O O . VAL A 1 120 ? 2.352 3.896 -11.382 1.00 83.88 120 VAL A O 1
ATOM 885 N N . THR A 1 121 ? 2.675 2.478 -9.678 1.00 80.50 121 THR A N 1
ATOM 886 C CA . THR A 1 121 ? 4.140 2.437 -9.810 1.00 80.50 121 THR A CA 1
ATOM 887 C C . THR A 1 121 ? 4.563 1.934 -11.188 1.00 80.50 121 THR A C 1
ATOM 889 O O . THR A 1 121 ? 5.334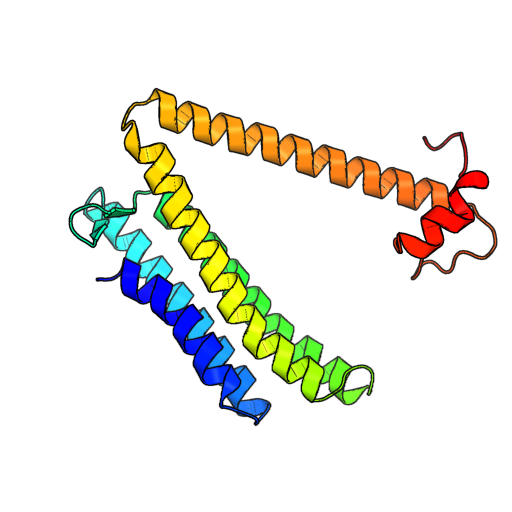 2.602 -11.873 1.00 80.50 121 THR A O 1
ATOM 892 N N . LEU A 1 122 ? 4.016 0.796 -11.624 1.00 75.00 122 LEU A N 1
ATOM 893 C CA . LEU A 1 122 ? 4.303 0.212 -12.937 1.00 75.00 122 LEU A CA 1
ATOM 894 C C . LEU A 1 122 ? 3.864 1.138 -14.083 1.00 75.00 122 LEU A C 1
ATOM 896 O O . LEU A 1 122 ? 4.605 1.313 -15.047 1.00 75.00 122 LEU A O 1
ATOM 900 N N . ALA A 1 123 ? 2.696 1.776 -13.966 1.00 76.31 123 ALA A N 1
ATOM 901 C CA . ALA A 1 123 ? 2.196 2.725 -14.961 1.00 76.31 123 ALA A CA 1
ATOM 902 C C . ALA A 1 123 ? 3.025 4.020 -15.018 1.00 76.31 123 ALA A C 1
ATOM 904 O O . ALA A 1 123 ? 3.311 4.526 -16.101 1.00 76.31 123 ALA A O 1
ATOM 905 N N . SER A 1 124 ? 3.441 4.545 -13.863 1.00 70.69 124 SER A N 1
ATOM 906 C CA . SER A 1 124 ? 4.259 5.760 -13.767 1.00 70.69 124 SER A CA 1
ATOM 907 C C . SER A 1 124 ? 5.620 5.540 -14.411 1.00 70.69 124 SER A C 1
ATOM 909 O O . SER A 1 124 ? 6.083 6.384 -15.173 1.00 70.69 124 SER A O 1
ATOM 911 N N . VAL A 1 125 ? 6.236 4.380 -14.166 1.00 66.50 125 VAL A N 1
ATOM 912 C CA . VAL A 1 125 ? 7.515 4.051 -14.794 1.00 66.50 125 VAL A CA 1
ATOM 913 C C . VAL A 1 125 ? 7.361 3.800 -16.287 1.00 66.50 125 VAL A C 1
ATOM 915 O O . VAL A 1 125 ? 8.202 4.269 -17.042 1.00 66.50 125 VAL A O 1
ATOM 918 N N . LEU A 1 126 ? 6.281 3.163 -16.748 1.00 65.19 126 LEU A N 1
ATOM 919 C CA . LEU A 1 126 ? 6.005 3.070 -18.185 1.00 65.19 126 LEU A CA 1
ATOM 920 C C . LEU A 1 126 ? 5.943 4.463 -18.834 1.00 65.19 126 LEU A C 1
ATOM 922 O O . LEU A 1 126 ? 6.510 4.667 -19.903 1.00 65.19 126 LEU A O 1
ATOM 926 N N . LEU A 1 127 ? 5.305 5.431 -18.172 1.00 66.62 127 LEU A N 1
ATOM 927 C CA . LEU A 1 127 ? 5.175 6.798 -18.677 1.00 66.62 127 LEU A CA 1
ATOM 928 C C . LEU A 1 127 ? 6.520 7.544 -18.706 1.00 66.62 127 LEU A C 1
ATOM 930 O O . LEU A 1 127 ? 6.803 8.269 -19.656 1.00 66.62 127 LEU A O 1
ATOM 934 N N . ILE A 1 128 ? 7.368 7.328 -17.698 1.00 63.41 1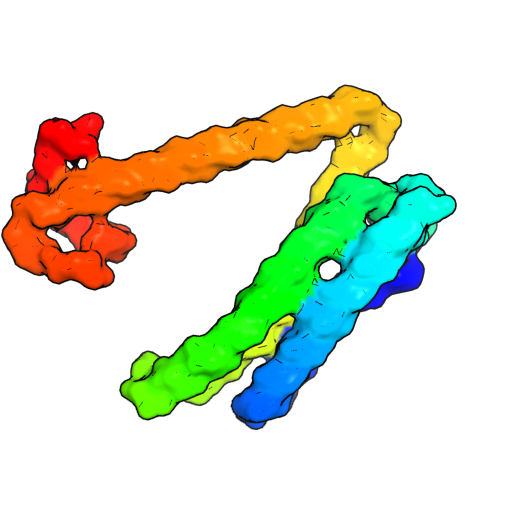28 ILE A N 1
ATOM 935 C CA . ILE A 1 128 ? 8.737 7.867 -17.637 1.00 63.41 128 ILE A CA 1
ATOM 936 C C . ILE A 1 128 ? 9.613 7.194 -18.707 1.00 63.41 128 ILE A C 1
ATOM 938 O O . ILE A 1 128 ? 10.342 7.859 -19.443 1.00 63.41 128 ILE A O 1
ATOM 942 N N . SER A 1 129 ? 9.513 5.874 -18.843 1.00 60.97 129 SER A N 1
ATOM 943 C CA . SER A 1 129 ? 10.299 5.077 -19.785 1.00 60.97 129 SER A CA 1
ATOM 944 C C . SER A 1 129 ? 9.848 5.245 -21.236 1.00 60.97 129 SER A C 1
ATOM 946 O O . SER A 1 129 ? 10.624 4.914 -22.129 1.00 60.97 129 SER A O 1
ATOM 948 N N . PHE A 1 130 ? 8.647 5.776 -21.498 1.00 64.00 130 PHE A N 1
ATOM 949 C CA . PHE A 1 130 ? 8.143 6.015 -22.855 1.00 64.00 130 PHE A CA 1
ATOM 950 C C . PHE A 1 130 ? 9.076 6.912 -23.674 1.00 64.00 130 PHE A C 1
ATOM 952 O O . PHE A 1 130 ? 9.248 6.700 -24.870 1.00 64.00 130 PHE A O 1
ATOM 959 N N . TYR A 1 131 ? 9.719 7.882 -23.021 1.00 62.09 131 TYR A N 1
ATOM 960 C CA . TYR A 1 131 ? 10.662 8.781 -23.680 1.00 62.09 131 TYR A CA 1
ATOM 961 C C . TYR A 1 131 ? 12.111 8.275 -23.663 1.00 62.09 131 TYR A C 1
ATOM 963 O O . TYR A 1 131 ? 12.925 8.889 -24.329 1.00 62.09 131 TYR A O 1
ATOM 971 N N . ASN A 1 132 ? 12.430 7.193 -22.933 1.00 61.06 132 ASN A N 1
ATOM 972 C CA . ASN A 1 132 ? 13.739 6.516 -22.811 1.00 61.06 132 ASN A CA 1
ATOM 973 C C . ASN A 1 132 ? 15.001 7.408 -22.930 1.00 61.06 132 ASN A C 1
ATOM 975 O O . ASN A 1 132 ? 16.007 7.023 -23.522 1.00 61.06 132 ASN A O 1
ATOM 979 N N . GLU A 1 133 ? 14.940 8.609 -22.357 1.00 66.81 133 GLU A N 1
ATOM 980 C CA . GLU A 1 133 ? 15.960 9.655 -22.441 1.00 66.81 133 GLU A CA 1
ATOM 981 C C . GLU A 1 133 ? 16.445 10.012 -21.033 1.00 66.81 133 GLU A C 1
ATOM 983 O O . GLU A 1 133 ? 15.678 9.969 -20.063 1.00 66.81 133 GLU A O 1
ATOM 988 N N . LYS A 1 134 ? 17.711 10.430 -20.904 1.00 64.69 134 LYS A N 1
ATOM 989 C CA . LYS A 1 134 ? 18.293 10.839 -19.606 1.00 64.69 134 LYS A CA 1
ATOM 990 C C . LYS A 1 134 ? 17.494 11.970 -18.942 1.00 64.69 134 LYS A C 1
ATOM 992 O O . LYS A 1 134 ? 17.406 12.035 -17.718 1.00 64.69 134 LYS A O 1
ATOM 997 N N . THR A 1 135 ? 16.846 12.809 -19.748 1.00 69.38 135 THR A N 1
ATOM 998 C CA . THR A 1 135 ? 15.957 13.891 -19.303 1.00 69.38 135 THR A CA 1
ATOM 999 C C . THR A 1 135 ? 14.708 13.393 -18.572 1.00 69.38 135 THR A C 1
ATOM 1001 O O . THR A 1 135 ? 14.205 14.092 -17.693 1.00 69.38 135 THR A O 1
ATOM 1004 N N . SER A 1 136 ? 14.224 12.184 -18.869 1.00 66.75 136 SER A N 1
ATOM 1005 C CA . SER A 1 136 ? 13.043 11.611 -18.214 1.00 66.75 136 SER A CA 1
ATOM 1006 C C . SER A 1 136 ? 13.339 11.177 -16.775 1.00 66.75 136 SER A C 1
ATOM 1008 O O . SER A 1 136 ? 12.561 11.449 -15.858 1.00 66.75 136 SER A O 1
ATOM 1010 N N . LEU A 1 137 ? 14.524 10.600 -16.541 1.00 67.69 137 LEU A N 1
ATOM 1011 C CA . LEU A 1 137 ? 15.004 10.290 -15.190 1.00 67.69 137 LEU A CA 1
ATOM 1012 C C . LEU A 1 137 ? 15.226 11.562 -14.367 1.00 67.69 137 LEU A C 1
ATOM 1014 O O . LEU A 1 137 ? 14.851 11.616 -13.194 1.00 67.69 137 LEU A O 1
ATOM 1018 N N . GLU A 1 138 ? 15.770 12.615 -14.985 1.00 76.31 138 GLU A N 1
ATOM 1019 C CA . GLU A 1 138 ? 15.881 13.913 -14.320 1.00 76.31 138 GLU A CA 1
ATOM 1020 C C . GLU A 1 138 ? 14.513 14.493 -13.947 1.00 76.31 138 GLU A C 1
ATOM 1022 O O . GLU A 1 138 ? 14.361 15.043 -12.857 1.00 76.31 138 GLU A O 1
ATOM 1027 N N . ALA A 1 139 ? 13.514 14.386 -14.827 1.00 73.19 139 ALA A N 1
ATOM 1028 C CA . ALA A 1 139 ? 12.160 14.859 -14.555 1.00 73.19 139 ALA A CA 1
ATOM 1029 C C . ALA A 1 139 ? 11.505 14.082 -13.401 1.00 73.19 139 ALA A C 1
ATOM 1031 O O . ALA A 1 139 ? 10.911 14.693 -12.512 1.00 73.19 139 ALA A O 1
ATOM 1032 N N . ALA A 1 140 ? 11.672 12.756 -13.364 1.00 70.50 140 ALA A N 1
ATOM 1033 C CA . ALA A 1 140 ? 11.170 11.911 -12.283 1.00 70.50 140 ALA A CA 1
ATOM 1034 C C . ALA A 1 140 ? 11.798 12.275 -10.928 1.00 70.50 140 ALA A C 1
ATOM 1036 O O . ALA A 1 140 ? 11.089 12.440 -9.934 1.00 70.50 140 ALA A O 1
ATOM 1037 N N . TRP A 1 141 ? 13.118 12.474 -10.881 1.00 73.44 141 TRP A N 1
ATOM 1038 C CA . TRP A 1 141 ? 13.796 12.888 -9.651 1.00 73.44 141 TRP A CA 1
ATOM 1039 C C . TRP A 1 141 ? 13.397 14.304 -9.210 1.00 73.44 141 TRP A C 1
ATOM 1041 O O . TRP A 1 141 ? 13.150 14.533 -8.025 1.00 73.44 141 TRP A O 1
ATOM 1051 N N . LYS A 1 142 ? 13.235 15.245 -10.155 1.00 82.81 142 LYS A N 1
ATOM 1052 C CA . LYS A 1 142 ? 12.690 16.587 -9.875 1.00 82.81 142 LYS A CA 1
ATOM 1053 C C . LYS A 1 142 ? 11.282 16.493 -9.276 1.00 82.81 142 LYS A C 1
ATOM 1055 O O . LYS A 1 142 ? 10.997 17.184 -8.303 1.00 82.81 142 LYS A O 1
ATOM 1060 N N . TYR A 1 143 ? 10.431 15.603 -9.789 1.00 80.62 143 TYR A N 1
ATOM 1061 C CA . TYR A 1 143 ? 9.092 15.365 -9.243 1.00 80.62 143 TYR A CA 1
ATOM 1062 C C . TYR A 1 143 ? 9.131 14.808 -7.814 1.00 80.62 143 TYR A C 1
ATOM 1064 O O . TYR A 1 143 ? 8.405 15.298 -6.952 1.00 80.62 143 TYR A O 1
ATOM 1072 N N . ILE A 1 144 ? 10.012 13.841 -7.532 1.00 80.88 144 ILE A N 1
ATOM 1073 C CA . ILE A 1 144 ? 10.203 13.293 -6.178 1.00 80.88 144 ILE A CA 1
ATOM 1074 C C . ILE A 1 144 ? 10.649 14.389 -5.203 1.00 80.88 144 ILE A C 1
ATOM 1076 O O . ILE A 1 144 ? 10.092 14.490 -4.110 1.00 80.88 144 ILE A O 1
ATOM 1080 N N . ILE A 1 145 ? 11.603 15.241 -5.598 1.00 84.75 145 ILE A N 1
ATOM 1081 C CA . ILE A 1 145 ? 12.056 16.371 -4.773 1.00 84.75 145 ILE A CA 1
ATOM 1082 C C . ILE A 1 145 ? 10.898 17.337 -4.500 1.00 84.75 145 ILE A C 1
ATOM 1084 O O . ILE A 1 145 ? 10.635 17.659 -3.343 1.00 84.75 145 ILE A O 1
ATOM 1088 N N . ILE A 1 146 ? 10.183 17.775 -5.542 1.00 87.38 146 ILE A N 1
ATOM 1089 C CA . ILE A 1 146 ? 9.061 18.717 -5.407 1.00 87.38 146 ILE A CA 1
ATOM 1090 C C . ILE A 1 146 ? 7.959 18.121 -4.520 1.00 87.38 146 ILE A C 1
ATOM 1092 O O . ILE A 1 146 ? 7.455 18.798 -3.624 1.00 87.38 146 ILE A O 1
ATOM 1096 N N . GLY A 1 147 ? 7.627 16.843 -4.715 1.00 84.50 147 GLY A N 1
ATOM 1097 C CA . GLY A 1 147 ? 6.651 16.124 -3.899 1.00 84.50 147 GLY A CA 1
ATOM 1098 C C . GLY A 1 147 ? 7.076 16.021 -2.435 1.00 84.50 147 GLY A C 1
ATOM 1099 O O . GLY A 1 147 ? 6.279 16.308 -1.544 1.00 84.50 147 GLY A O 1
ATOM 1100 N N . SER A 1 148 ? 8.343 15.690 -2.170 1.00 83.75 148 SER A N 1
ATOM 1101 C CA . SER A 1 148 ? 8.882 15.636 -0.808 1.00 83.75 148 SER A CA 1
ATOM 1102 C C . SER A 1 148 ? 8.842 17.001 -0.122 1.00 83.75 148 SER A C 1
ATOM 1104 O O . SER A 1 148 ? 8.467 17.075 1.046 1.00 83.75 148 SER A O 1
ATOM 1106 N N . VAL A 1 149 ? 9.202 18.080 -0.823 1.00 93.94 149 VAL A N 1
ATOM 1107 C CA . VAL A 1 149 ? 9.130 19.448 -0.282 1.00 93.94 149 VAL A CA 1
ATOM 1108 C C . VAL A 1 149 ? 7.680 19.830 0.026 1.00 93.94 149 VAL A C 1
ATOM 1110 O O . VAL A 1 149 ? 7.408 20.372 1.096 1.00 93.94 149 VAL A O 1
ATOM 1113 N N . GLY A 1 150 ? 6.738 19.489 -0.858 1.00 90.81 150 GLY A N 1
ATOM 1114 C CA . GLY A 1 150 ? 5.308 19.705 -0.634 1.00 90.81 150 GLY A CA 1
ATOM 1115 C C . GLY A 1 150 ? 4.774 18.961 0.594 1.00 90.81 150 GLY A C 1
ATOM 1116 O O . GLY A 1 150 ? 4.068 19.556 1.405 1.00 90.81 150 GLY A O 1
ATOM 1117 N N . ILE A 1 151 ? 5.157 17.692 0.779 1.00 90.25 151 ILE A N 1
ATOM 1118 C CA . ILE A 1 151 ? 4.784 16.902 1.965 1.00 90.25 151 ILE A CA 1
ATOM 1119 C C . ILE A 1 151 ? 5.377 17.520 3.240 1.00 90.25 151 ILE A C 1
ATOM 1121 O O . ILE A 1 151 ? 4.669 17.637 4.238 1.00 90.25 151 ILE A O 1
ATOM 1125 N N . SER A 1 152 ? 6.636 17.969 3.213 1.00 91.69 152 SER A N 1
ATOM 1126 C CA . SER A 1 152 ? 7.267 18.644 4.356 1.00 91.69 152 SER A CA 1
ATOM 1127 C C . SER A 1 152 ? 6.559 19.951 4.724 1.00 91.69 152 SER A C 1
ATOM 1129 O O . SER A 1 152 ? 6.287 20.188 5.900 1.00 91.69 152 SER A O 1
ATOM 1131 N N . LEU A 1 153 ? 6.208 20.780 3.733 1.00 92.25 153 LEU A N 1
ATOM 1132 C CA . LEU A 1 153 ? 5.436 22.010 3.948 1.00 92.25 153 LEU A CA 1
ATOM 1133 C C . LEU A 1 153 ? 4.032 21.713 4.495 1.00 92.25 153 LEU A C 1
ATOM 1135 O O . LEU A 1 153 ? 3.573 22.398 5.407 1.00 92.25 153 LEU A O 1
ATOM 1139 N N . ALA A 1 154 ? 3.366 20.668 3.994 1.00 90.44 154 ALA A N 1
ATOM 1140 C CA . ALA A 1 154 ? 2.061 20.239 4.495 1.00 90.44 154 ALA A CA 1
ATOM 1141 C C . ALA A 1 154 ? 2.131 19.741 5.949 1.00 90.44 154 ALA A C 1
ATOM 1143 O O . ALA A 1 154 ? 1.271 20.077 6.768 1.00 90.44 154 ALA A O 1
ATOM 1144 N N . LEU A 1 155 ? 3.174 18.978 6.294 1.00 91.62 155 LEU A N 1
ATOM 1145 C CA . LEU A 1 155 ? 3.416 18.532 7.665 1.00 91.62 155 LEU A CA 1
ATOM 1146 C C . LEU A 1 155 ? 3.670 19.726 8.592 1.00 91.62 155 LEU A C 1
ATOM 1148 O O . LEU A 1 155 ? 3.075 19.801 9.664 1.00 91.62 155 LEU A O 1
ATOM 1152 N N . PHE A 1 156 ? 4.491 20.684 8.159 1.00 90.12 156 PHE A N 1
ATOM 1153 C CA . PHE A 1 156 ? 4.749 21.912 8.907 1.00 90.12 156 PHE A CA 1
ATOM 1154 C C . PHE A 1 156 ? 3.461 22.710 9.160 1.00 90.12 156 PHE A C 1
ATOM 1156 O O . PHE A 1 156 ? 3.174 23.064 10.302 1.00 90.12 156 PHE A O 1
ATOM 1163 N N . GLY A 1 157 ? 2.625 22.901 8.135 1.00 87.12 157 GLY A N 1
ATOM 1164 C CA . GLY A 1 157 ? 1.321 23.557 8.283 1.00 87.12 157 GLY A CA 1
ATOM 1165 C C . GLY A 1 157 ? 0.374 22.817 9.236 1.00 87.12 157 GLY A C 1
ATOM 1166 O O . GLY A 1 157 ? -0.335 23.446 10.024 1.00 87.12 157 GLY A O 1
ATOM 1167 N N . THR A 1 158 ? 0.400 21.481 9.226 1.00 87.25 158 THR A N 1
ATOM 1168 C CA . THR A 1 158 ? -0.382 20.656 10.163 1.00 87.25 158 THR A CA 1
ATOM 1169 C C . THR A 1 158 ? 0.082 20.865 11.608 1.00 87.25 158 THR A C 1
ATOM 1171 O O . THR A 1 158 ? -0.750 21.004 12.502 1.00 87.25 158 THR A O 1
ATOM 1174 N N . ILE A 1 159 ? 1.398 20.950 11.839 1.00 87.06 159 ILE A N 1
ATOM 1175 C CA . ILE A 1 159 ? 1.979 21.216 13.164 1.00 87.06 159 ILE A CA 1
ATOM 1176 C C . ILE A 1 159 ? 1.604 22.617 13.660 1.00 87.06 159 ILE A C 1
ATOM 1178 O O . ILE A 1 159 ? 1.173 22.747 14.804 1.00 87.06 159 ILE A O 1
ATOM 1182 N N . LEU A 1 160 ? 1.712 23.649 12.814 1.00 85.50 160 LEU A N 1
ATOM 1183 C CA . LEU A 1 160 ? 1.309 25.015 13.179 1.00 85.50 160 LEU A CA 1
ATOM 1184 C C . LEU A 1 160 ? -0.180 25.094 13.530 1.00 85.50 160 LEU A C 1
ATOM 1186 O O . LEU A 1 160 ? -0.547 25.677 14.546 1.00 85.50 160 LEU A O 1
ATOM 1190 N N . THR A 1 161 ? -1.033 24.453 12.728 1.00 81.38 161 THR A N 1
ATOM 1191 C CA . THR A 1 161 ? -2.484 24.414 12.970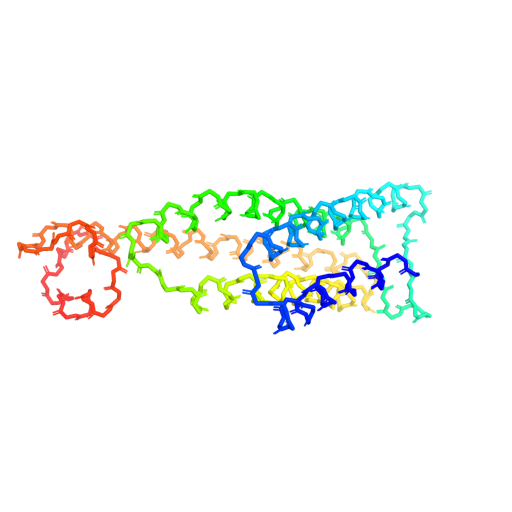 1.00 81.38 161 THR A CA 1
ATOM 1192 C C . THR A 1 161 ? -2.809 23.708 14.284 1.00 81.38 161 THR A C 1
ATOM 1194 O O . THR A 1 161 ? -3.652 24.174 15.046 1.00 81.38 161 THR A O 1
ATOM 1197 N N . TYR A 1 162 ? -2.118 22.603 14.576 1.00 79.88 162 TYR A N 1
ATOM 1198 C CA . TYR A 1 162 ? -2.255 21.905 15.850 1.00 79.88 162 TYR A CA 1
ATOM 1199 C C . TYR A 1 162 ? -1.817 22.786 17.026 1.00 79.88 162 TYR A C 1
ATOM 1201 O O . TYR A 1 162 ? -2.535 22.880 18.017 1.00 79.88 162 TYR A O 1
ATOM 1209 N N . TYR A 1 163 ? -0.680 23.476 16.904 1.00 80.12 163 TYR A N 1
ATOM 1210 C CA . TYR A 1 163 ? -0.179 24.374 17.943 1.00 80.12 163 TYR A CA 1
ATOM 1211 C C . TYR A 1 163 ? -1.140 25.542 18.209 1.00 80.12 163 TYR A C 1
ATOM 1213 O O . TYR A 1 163 ? -1.465 25.819 19.359 1.00 80.12 163 TYR A O 1
ATOM 1221 N N . ALA A 1 164 ? -1.686 26.159 17.158 1.00 77.25 164 ALA A N 1
ATOM 1222 C CA . ALA A 1 164 ? -2.675 27.232 17.276 1.00 77.25 164 ALA A CA 1
ATOM 1223 C C . ALA A 1 164 ? -3.990 26.785 17.950 1.00 77.25 164 ALA A C 1
ATOM 1225 O O . ALA A 1 164 ? -4.701 27.616 18.517 1.00 77.25 164 ALA A O 1
ATOM 1226 N N . ALA A 1 165 ? -4.309 25.486 17.900 1.00 72.31 165 ALA A N 1
ATOM 1227 C CA . ALA A 1 165 ? -5.493 24.898 18.521 1.00 72.31 165 ALA A CA 1
ATOM 1228 C C . ALA A 1 165 ? -5.298 24.503 20.002 1.00 72.31 165 ALA A C 1
ATOM 1230 O O . ALA A 1 165 ? -6.293 24.248 20.682 1.00 72.31 165 ALA A O 1
ATOM 1231 N N . LEU A 1 166 ? -4.058 24.453 20.517 1.00 70.94 166 LEU A N 1
ATOM 1232 C CA . LEU A 1 166 ? -3.767 24.058 21.907 1.00 70.94 166 LEU A CA 1
ATOM 1233 C C . LEU A 1 166 ? -4.206 25.104 22.943 1.00 70.94 166 LEU A C 1
ATOM 1235 O O . LEU A 1 166 ? -4.617 24.730 24.039 1.00 70.94 166 LEU A O 1
ATOM 1239 N N . ASP A 1 167 ? -4.154 26.391 22.594 1.00 64.94 167 ASP A N 1
ATOM 1240 C CA . ASP A 1 167 ? -4.467 27.501 23.511 1.00 64.94 167 ASP A CA 1
ATOM 1241 C C . ASP A 1 167 ? -5.978 27.771 23.665 1.00 64.94 167 ASP A C 1
ATOM 1243 O O . ASP A 1 167 ? -6.382 28.669 24.407 1.00 64.94 167 ASP A O 1
ATOM 1247 N N . VAL A 1 168 ? -6.838 27.004 22.984 1.00 66.94 168 VAL A N 1
ATOM 1248 C CA . VAL A 1 168 ? -8.295 27.201 23.014 1.00 66.94 168 VAL A CA 1
ATOM 1249 C C . VAL A 1 168 ? -8.923 26.427 24.190 1.00 66.94 168 VAL A C 1
ATOM 1251 O O . VAL A 1 168 ? -8.866 25.190 24.216 1.00 66.94 168 VAL A O 1
ATOM 1254 N N . PRO A 1 169 ? -9.579 27.100 25.162 1.00 56.22 169 PRO A N 1
ATOM 1255 C CA . PRO A 1 169 ? -10.164 26.441 26.330 1.00 56.22 169 PRO A CA 1
ATOM 1256 C C . PRO A 1 169 ? -11.265 25.444 25.931 1.00 56.22 169 PRO A C 1
ATOM 1258 O O . PRO A 1 169 ? -12.298 25.828 25.388 1.00 56.22 169 PRO A O 1
ATOM 1261 N N . GLY A 1 170 ? -11.063 24.153 26.222 1.00 56.47 170 GLY A N 1
ATOM 1262 C CA . GLY A 1 170 ? -12.040 23.081 25.964 1.00 56.47 170 GLY A CA 1
ATOM 1263 C C . GLY A 1 170 ? -11.670 22.103 24.842 1.00 56.47 170 GLY A C 1
ATOM 1264 O O . GLY A 1 170 ? -12.354 21.089 24.675 1.00 56.47 170 GLY A O 1
ATOM 1265 N N . ALA A 1 171 ? -10.574 22.336 24.114 1.00 56.25 171 ALA A N 1
ATOM 1266 C CA . ALA A 1 171 ? -10.041 21.369 23.161 1.00 56.25 171 ALA A CA 1
ATOM 1267 C C . ALA A 1 171 ? -9.397 20.184 23.909 1.00 56.25 171 ALA A C 1
ATOM 1269 O O . ALA A 1 171 ? -8.300 20.282 24.454 1.00 56.25 171 ALA A O 1
ATOM 1270 N N . LYS A 1 172 ? -10.071 19.026 23.959 1.00 58.28 172 LYS A N 1
ATOM 1271 C CA . LYS A 1 172 ? -9.414 17.779 24.393 1.00 58.28 172 LYS A CA 1
ATOM 1272 C C . LYS A 1 172 ? -8.308 17.456 23.384 1.00 58.28 172 LYS A C 1
ATOM 1274 O O . LYS A 1 172 ? -8.604 17.420 22.188 1.00 58.28 172 LYS A O 1
ATOM 1279 N N . ALA A 1 173 ? -7.090 17.173 23.853 1.00 58.09 173 ALA A N 1
ATOM 1280 C CA . ALA A 1 173 ? -5.911 16.890 23.018 1.00 58.09 173 ALA A CA 1
ATOM 1281 C C . ALA A 1 173 ? -6.166 15.833 21.920 1.00 58.09 173 ALA A C 1
ATOM 1283 O O . ALA A 1 173 ? -5.622 15.924 20.825 1.00 58.09 173 ALA A O 1
ATOM 1284 N N . GLU A 1 174 ? -7.072 14.882 22.172 1.00 55.50 174 GLU A N 1
ATOM 1285 C CA . GLU A 1 174 ? -7.468 13.823 21.228 1.00 55.50 174 GLU A CA 1
ATOM 1286 C C . GLU A 1 174 ? -8.278 14.317 20.012 1.00 55.50 174 GLU A C 1
ATOM 1288 O O . GLU A 1 174 ? -8.466 13.587 19.042 1.00 55.50 174 GLU A O 1
ATOM 1293 N N . SER A 1 175 ? -8.751 15.563 20.045 1.00 58.66 175 SER A N 1
ATOM 1294 C CA . SER A 1 175 ? -9.627 16.177 19.036 1.00 58.66 175 SER A CA 1
ATOM 1295 C C . SER A 1 175 ? -8.962 17.333 18.276 1.0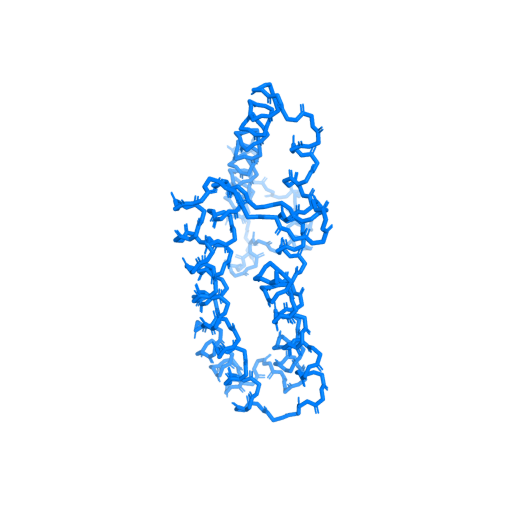0 58.66 175 SER A C 1
ATOM 1297 O O . SER A 1 175 ? -9.539 17.854 17.325 1.00 58.66 175 SER A O 1
ATOM 1299 N N . GLY A 1 176 ? -7.725 17.696 18.639 1.00 60.88 176 GLY A N 1
ATOM 1300 C CA . GLY A 1 176 ? -6.985 18.834 18.073 1.00 60.88 176 GLY A CA 1
ATOM 1301 C C . GLY A 1 176 ? -6.578 18.695 16.600 1.00 60.88 176 GLY A C 1
ATOM 1302 O O . GLY A 1 176 ? -6.074 19.647 16.021 1.00 60.88 176 GLY A O 1
ATOM 1303 N N . LEU A 1 177 ? -6.798 17.534 15.974 1.00 69.94 177 LEU A N 1
ATOM 1304 C CA . LEU A 1 177 ? -6.531 17.291 14.547 1.00 69.94 177 LEU A CA 1
ATOM 1305 C C . LEU A 1 177 ? -7.802 16.982 13.736 1.00 69.94 177 LEU A C 1
ATOM 1307 O O . LEU A 1 177 ? -7.725 16.752 12.530 1.00 69.94 177 LEU A O 1
ATOM 1311 N N . ASN A 1 178 ? -8.984 16.979 14.364 1.00 75.56 178 ASN A N 1
ATOM 1312 C CA . ASN A 1 178 ? -10.234 16.744 13.644 1.00 75.56 178 ASN A CA 1
ATOM 1313 C C . ASN A 1 178 ? -10.655 17.997 12.878 1.00 75.56 178 ASN A C 1
ATOM 1315 O O . ASN A 1 178 ? -11.100 18.982 13.467 1.00 75.56 178 ASN A O 1
ATOM 1319 N N . TRP A 1 179 ? -10.600 17.922 11.548 1.00 74.81 179 TRP A N 1
ATOM 1320 C CA . TRP A 1 179 ? -10.956 19.028 10.654 1.00 74.81 179 TRP A CA 1
ATOM 1321 C C . TRP A 1 179 ? -12.332 19.641 10.955 1.00 74.81 179 TRP A C 1
ATOM 1323 O O . TRP A 1 179 ? -12.470 20.859 11.038 1.00 74.81 179 TRP A O 1
ATOM 1333 N N . SER A 1 180 ? -13.346 18.805 11.195 1.00 77.69 180 SER A N 1
ATOM 1334 C CA . SER A 1 180 ? -14.713 19.256 11.488 1.00 77.69 180 SER A CA 1
ATOM 1335 C C . SER A 1 180 ? -14.829 20.079 12.774 1.00 77.69 180 SER A C 1
ATOM 1337 O O . SER A 1 180 ? -15.719 20.916 12.883 1.00 77.69 180 SER A O 1
ATOM 1339 N N . GLN A 1 181 ? -13.944 19.853 13.746 1.00 71.94 181 GLN A N 1
ATOM 1340 C CA . GLN A 1 181 ? -13.907 20.599 15.005 1.00 71.94 181 GLN A CA 1
ATOM 1341 C C . GLN A 1 181 ? -13.017 21.841 14.889 1.00 71.94 181 GLN A C 1
ATOM 1343 O O . GLN A 1 181 ? -13.401 22.907 15.368 1.00 71.94 181 GLN A O 1
ATOM 1348 N N . LEU A 1 182 ? -11.885 21.733 14.185 1.00 75.94 182 LEU A N 1
ATOM 1349 C CA . LEU A 1 182 ? -10.969 22.848 13.927 1.00 75.94 182 LEU A CA 1
ATOM 1350 C C . LEU A 1 182 ? -11.648 23.988 13.164 1.00 75.94 182 LEU A C 1
ATOM 1352 O O . LEU A 1 182 ? -11.499 25.144 13.543 1.00 75.94 182 LEU A O 1
ATOM 1356 N N . VAL A 1 183 ? -12.465 23.679 12.152 1.00 79.31 183 VAL A N 1
ATOM 1357 C CA . VAL A 1 183 ? -13.217 24.698 11.398 1.00 79.31 183 VAL A CA 1
ATOM 1358 C C . VAL A 1 183 ? -14.206 25.461 12.291 1.00 79.31 183 VAL A C 1
ATOM 1360 O O . VAL A 1 183 ? -14.384 26.665 12.118 1.00 79.31 183 VAL A O 1
ATOM 1363 N N . GLY A 1 184 ? -14.821 24.796 13.276 1.00 75.19 184 GLY A N 1
ATOM 1364 C CA . GLY A 1 184 ? -15.736 25.438 14.228 1.00 75.19 184 GLY A CA 1
ATOM 1365 C C . GLY A 1 184 ? -15.036 26.369 15.225 1.00 75.19 184 GLY A C 1
ATOM 1366 O O . GLY A 1 184 ? -15.623 27.359 15.656 1.00 75.19 184 GLY A O 1
ATOM 1367 N N . LEU A 1 185 ? -13.774 26.079 15.558 1.00 74.81 185 LEU A N 1
ATOM 1368 C CA . LEU A 1 185 ? -12.948 26.837 16.507 1.00 74.81 185 LEU A CA 1
ATOM 1369 C C . LEU A 1 185 ? -11.966 27.804 15.826 1.00 74.81 185 LEU A C 1
ATOM 1371 O O . LEU A 1 185 ? -11.280 28.551 16.517 1.00 74.81 185 LEU A O 1
ATOM 1375 N N . ALA A 1 186 ? -11.935 27.851 14.491 1.00 71.75 186 ALA A N 1
ATOM 1376 C CA . ALA A 1 186 ? -10.962 28.618 13.708 1.00 71.75 186 ALA A CA 1
ATOM 1377 C C . ALA A 1 186 ? -10.912 30.115 14.062 1.00 71.75 186 ALA A C 1
ATOM 1379 O O . ALA A 1 186 ? -9.864 30.743 13.963 1.00 71.75 186 ALA A O 1
ATOM 1380 N N . ARG A 1 187 ? -12.032 30.699 14.517 1.00 74.06 187 ARG A N 1
ATOM 1381 C CA . ARG A 1 187 ? -12.090 32.111 14.945 1.00 74.06 187 ARG A CA 1
ATOM 1382 C C . ARG A 1 187 ? -11.370 32.394 16.268 1.00 74.06 187 ARG A C 1
ATOM 1384 O O . ARG A 1 187 ? -11.198 33.557 16.607 1.00 74.06 187 ARG A O 1
ATOM 1391 N N . GLN A 1 188 ? -11.015 31.357 17.022 1.00 72.44 188 GLN A N 1
ATOM 1392 C CA . GLN A 1 188 ? -10.398 31.450 18.348 1.00 72.44 188 GLN A CA 1
ATOM 1393 C C . GLN A 1 188 ? -8.927 31.011 18.341 1.00 72.44 188 GLN A C 1
ATOM 1395 O O . GLN A 1 188 ? -8.315 30.947 19.403 1.00 72.44 188 GLN A O 1
ATOM 1400 N N . PHE A 1 189 ? -8.359 30.691 17.173 1.00 75.12 189 PHE A N 1
ATOM 1401 C CA . PHE A 1 189 ? -6.951 30.309 17.057 1.00 75.12 189 PHE A CA 1
ATOM 1402 C C . PHE A 1 189 ? -6.031 31.453 17.475 1.00 75.12 189 PHE A C 1
ATOM 1404 O O . PHE A 1 189 ? -6.316 32.620 17.202 1.00 75.12 189 PHE A O 1
ATOM 1411 N N . ASN A 1 190 ? -4.920 31.105 18.127 1.00 70.19 190 ASN A N 1
ATOM 1412 C CA . ASN A 1 190 ? -3.935 32.079 18.576 1.00 70.19 190 ASN A CA 1
ATOM 1413 C C . ASN A 1 190 ? -3.268 32.758 17.356 1.00 70.19 190 ASN A C 1
ATOM 1415 O O . ASN A 1 190 ? -2.558 32.083 16.606 1.00 70.19 190 ASN A O 1
ATOM 1419 N N . PRO A 1 191 ? -3.449 34.077 17.148 1.00 70.44 191 PRO A N 1
ATOM 1420 C CA . PRO A 1 191 ? -2.917 34.783 15.982 1.00 70.44 191 PRO A CA 1
ATOM 1421 C C . PRO A 1 191 ? -1.391 34.943 16.003 1.00 70.44 191 PRO A C 1
ATOM 1423 O O . PRO A 1 191 ? -0.826 35.393 15.018 1.00 70.44 191 PRO A O 1
ATOM 1426 N N . HIS A 1 192 ? -0.712 34.595 17.101 1.00 71.31 192 HIS A N 1
ATOM 1427 C CA . HIS A 1 192 ? 0.754 34.609 17.175 1.00 71.31 192 HIS A CA 1
ATOM 1428 C C . HIS A 1 192 ? 1.409 33.311 16.673 1.00 71.31 192 HIS A C 1
ATOM 1430 O O . HIS A 1 192 ? 2.631 33.257 16.554 1.00 71.31 192 HIS A O 1
ATOM 1436 N N . ALA A 1 193 ? 0.618 32.265 16.415 1.00 64.94 193 ALA A N 1
ATOM 1437 C CA . ALA A 1 193 ? 1.087 30.958 15.953 1.00 64.94 193 ALA A CA 1
ATOM 1438 C C . ALA A 1 193 ? 1.031 30.768 14.423 1.00 64.94 193 ALA A C 1
ATOM 1440 O O . ALA A 1 193 ? 1.596 29.796 13.918 1.00 64.94 193 ALA A O 1
ATOM 1441 N N . MET A 1 194 ? 0.335 31.656 13.705 1.00 59.69 194 MET A N 1
ATOM 1442 C CA . MET A 1 194 ? 0.152 31.656 12.246 1.00 59.69 194 MET A CA 1
ATOM 1443 C C . MET A 1 194 ? 0.762 32.914 11.639 1.00 59.69 194 MET A C 1
ATOM 1445 O O . MET A 1 194 ? 1.315 32.797 10.524 1.00 59.69 194 MET A O 1
#

pLDDT: mean 79.89, std 10.36, range [55.5, 93.94]

Sequence (194 aa):
MLLISILLLPLATGLVCLLVRSRPTLERLNLLAFAAGALLAGHLGARVIAAESVSALGGFLYADALSALVVGLTALVALVSGIYSVGYLRRDAGAGRITATQVHRYYTLTPLFVFAMLLVTLASVLLISFYNEKTSLEAAWKYIIIGSVGISLALFGTILTYYAALDVPGAKAESGLNWSQLVGLARQFNPHAM

Radius of gyration: 21.41 Å; chains: 1; bounding box: 39×52×52 Å

Secondary structure (DSSP, 8-state):
-HHHHHHHHHHHHHHHHHH---HHHHHHHHHHHHHHHHHHHHHHHHHHHHHS-EEEGGGTEEE-HHHHHHHHHHHHHHHHHHHHHHHHHHHHHHTTSS-HHHHHHHHHHHHHHHHHHHHHHHHHHHHHHTT-SHHHHHHHHHHHHHHHHHHHHHHHHHHHHHHHHHTSTT--GGGTT-HHHHHHHGGGS-TT--